Protein AF-A0A8E2DF94-F1 (afdb_monomer_lite)

InterPro domains:
  IPR019581 Pre-mRNA-processing-splicing factor 8, U5-snRNA-binding [PF10597] (50-174)
  IPR027652 Pre-mRNA-processing-splicing factor 8 [PTHR11140] (1-201)
  IPR042516 Pre-mRNA-processing-splicing factor 8, U5-snRNA-binding domain superfamily [G3DSA:3.30.43.40] (1-105)

Structure (mmCIF, N/CA/C/O backbone):
data_AF-A0A8E2DF94-F1
#
_entry.id   AF-A0A8E2DF94-F1
#
loop_
_atom_site.group_PDB
_atom_site.id
_atom_site.type_symbol
_atom_site.label_atom_id
_atom_site.label_alt_id
_atom_site.label_comp_id
_atom_site.label_asym_id
_atom_site.label_entity_id
_atom_site.label_seq_id
_atom_site.pdbx_PDB_ins_code
_atom_site.Cartn_x
_atom_site.Cartn_y
_atom_site.Cartn_z
_atom_site.occupancy
_atom_site.B_iso_or_equiv
_atom_site.auth_seq_id
_atom_site.auth_comp_id
_atom_site.auth_asym_id
_atom_site.auth_atom_id
_atom_site.pdbx_PDB_model_num
ATOM 1 N N . MET A 1 1 ? -6.904 12.835 11.451 1.00 67.06 1 MET A N 1
ATOM 2 C CA . MET A 1 1 ? -5.886 12.668 12.514 1.00 67.06 1 MET A CA 1
ATOM 3 C C . MET A 1 1 ? -4.722 11.851 11.977 1.00 67.06 1 MET A C 1
ATOM 5 O O . MET A 1 1 ? -4.972 10.774 11.457 1.00 67.06 1 MET A O 1
ATOM 9 N N . CYS A 1 2 ? -3.483 12.347 12.066 1.00 80.25 2 CYS A N 1
ATOM 10 C CA . CYS A 1 2 ? -2.262 11.620 11.663 1.00 80.25 2 CYS A CA 1
ATOM 11 C C . CYS A 1 2 ? -2.337 10.935 10.277 1.00 80.25 2 CYS A C 1
ATOM 13 O O . CYS A 1 2 ? -1.917 9.791 10.132 1.00 80.25 2 CYS A O 1
ATOM 15 N N . GLY A 1 3 ? -2.920 11.601 9.273 1.00 78.12 3 GLY A N 1
ATOM 16 C CA . GLY A 1 3 ? -3.085 11.037 7.922 1.00 78.12 3 GLY A CA 1
ATOM 17 C C . GLY A 1 3 ? -4.278 10.085 7.731 1.00 78.12 3 GLY A C 1
ATOM 18 O O . GLY A 1 3 ? -4.429 9.505 6.658 1.00 78.12 3 GLY A O 1
ATOM 19 N N . PHE A 1 4 ? -5.138 9.932 8.742 1.00 83.19 4 PHE A N 1
ATOM 20 C CA . PHE A 1 4 ? -6.398 9.191 8.659 1.00 83.19 4 PHE A CA 1
ATOM 21 C C . PHE A 1 4 ? -7.609 10.118 8.751 1.00 83.19 4 PHE A C 1
ATOM 23 O O . PHE A 1 4 ? -7.672 11.017 9.598 1.00 83.19 4 PHE A O 1
ATOM 30 N N . GLU A 1 5 ? -8.599 9.846 7.917 1.00 86.00 5 GLU A N 1
ATOM 31 C CA . GLU A 1 5 ? -9.961 10.343 8.038 1.00 86.00 5 GLU A CA 1
ATOM 32 C C . GLU A 1 5 ? -10.781 9.308 8.802 1.00 86.00 5 GLU A C 1
ATOM 34 O O . GLU A 1 5 ? -10.808 8.127 8.450 1.00 86.00 5 GLU A O 1
ATOM 39 N N . VAL A 1 6 ? -11.412 9.749 9.888 1.00 88.06 6 VAL A N 1
ATOM 40 C CA . VAL A 1 6 ? -12.159 8.872 10.790 1.00 88.06 6 VAL A CA 1
ATOM 41 C C . VAL A 1 6 ? -13.580 9.383 10.889 1.00 88.06 6 VAL A C 1
ATOM 43 O O . VAL A 1 6 ? -13.799 10.540 11.245 1.00 88.06 6 VAL A O 1
ATOM 46 N N . ARG A 1 7 ? -14.548 8.512 10.612 1.00 87.62 7 ARG A N 1
ATOM 47 C CA . ARG A 1 7 ? -15.968 8.792 10.828 1.00 87.62 7 ARG A CA 1
ATOM 48 C C . ARG A 1 7 ? -16.509 7.834 11.875 1.00 87.62 7 ARG A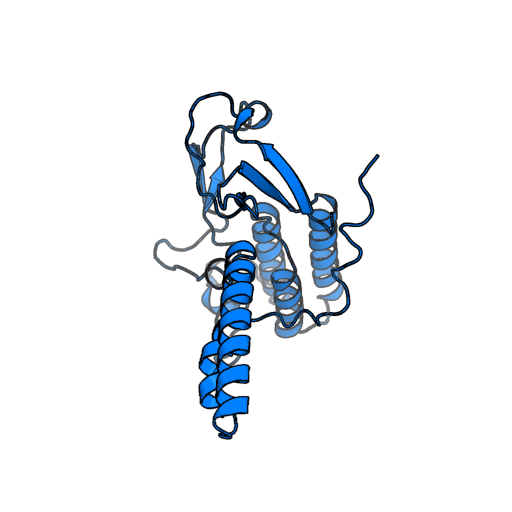 C 1
ATOM 50 O O . ARG A 1 7 ? -16.471 6.626 11.668 1.00 87.62 7 ARG A O 1
ATOM 57 N N . ILE A 1 8 ? -17.023 8.364 12.980 1.00 89.31 8 ILE A N 1
ATOM 58 C CA . ILE A 1 8 ? -17.598 7.563 14.065 1.00 89.31 8 ILE A CA 1
ATOM 59 C C . ILE A 1 8 ? -19.119 7.573 13.934 1.00 89.31 8 ILE A C 1
ATOM 61 O O . ILE A 1 8 ? -19.719 8.637 13.815 1.00 89.31 8 ILE A O 1
ATOM 65 N N . LEU A 1 9 ? -19.728 6.390 13.968 1.00 87.44 9 LEU A N 1
ATOM 66 C CA . LEU A 1 9 ? -21.173 6.200 13.965 1.00 87.44 9 LEU A CA 1
ATOM 67 C C . LEU A 1 9 ? -21.600 5.489 15.261 1.00 87.44 9 LEU A C 1
ATOM 69 O O . LEU A 1 9 ? -21.246 4.321 15.459 1.00 87.44 9 LEU A O 1
ATOM 73 N N . PRO A 1 10 ? -22.336 6.164 16.161 1.00 87.25 10 PRO A N 1
ATOM 74 C CA . PRO A 1 10 ? -22.929 5.532 17.335 1.00 87.25 10 PRO A CA 1
ATOM 75 C C . PRO A 1 10 ? -24.040 4.554 16.946 1.00 87.25 10 PRO A C 1
ATOM 77 O O . PRO A 1 10 ? -24.847 4.854 16.069 1.00 87.25 10 PRO A O 1
ATOM 80 N N . LYS A 1 11 ? -24.150 3.434 17.671 1.00 82.25 11 LYS A N 1
ATOM 81 C CA . LYS A 1 11 ? -25.168 2.393 17.432 1.00 82.25 11 LYS A CA 1
ATOM 82 C C . LYS A 1 11 ? -26.608 2.923 17.455 1.00 82.25 11 LYS A C 1
ATOM 84 O O . LYS A 1 11 ? -27.462 2.435 16.734 1.00 82.25 11 LYS A O 1
ATOM 89 N N . ILE A 1 12 ? -26.874 3.922 18.296 1.00 81.56 12 ILE A N 1
ATOM 90 C CA . ILE A 1 12 ? -28.219 4.483 18.516 1.00 81.56 12 ILE A CA 1
ATOM 91 C C . ILE A 1 12 ? -28.709 5.285 17.295 1.00 81.56 12 ILE A C 1
ATOM 93 O O . ILE A 1 12 ? -29.905 5.488 17.131 1.00 81.56 12 ILE A O 1
ATOM 97 N N . GLN A 1 13 ? -27.796 5.745 16.435 1.00 77.81 13 GLN A N 1
ATOM 98 C CA . GLN A 1 13 ? -28.109 6.580 15.269 1.00 77.81 13 GLN A CA 1
ATOM 99 C C . GLN A 1 13 ? -28.141 5.788 13.954 1.00 77.81 13 GLN A C 1
ATOM 101 O O . GLN A 1 13 ? -28.291 6.377 12.884 1.00 77.81 13 GLN A O 1
ATOM 106 N N . THR A 1 14 ? -27.966 4.466 14.007 1.00 72.75 14 THR A N 1
ATOM 107 C CA . THR A 1 14 ? -27.995 3.616 12.817 1.00 72.75 14 THR A CA 1
ATOM 108 C C . THR A 1 14 ? -29.432 3.512 12.298 1.00 72.75 14 THR A C 1
ATOM 110 O O . THR A 1 14 ? -30.332 3.070 13.006 1.00 72.75 14 THR A O 1
ATOM 113 N N . VAL A 1 15 ? -29.658 3.977 11.068 1.00 62.44 15 VAL A N 1
ATOM 114 C CA . VAL A 1 15 ? -30.966 3.925 10.404 1.00 62.44 15 VAL A CA 1
ATOM 115 C C . VAL A 1 15 ? -31.124 2.543 9.773 1.00 62.44 15 VAL A C 1
ATOM 117 O O . VAL A 1 15 ? -30.386 2.206 8.853 1.00 62.44 15 VAL A O 1
ATOM 120 N N . GLY A 1 16 ? -32.082 1.762 10.274 1.00 58.62 16 GLY A N 1
ATOM 121 C CA . GLY A 1 16 ? -32.255 0.351 9.927 1.00 58.62 16 GLY A CA 1
ATOM 122 C C . GLY A 1 16 ? -31.474 -0.542 10.887 1.00 58.62 16 GLY A C 1
ATOM 123 O O . GLY A 1 16 ? -30.318 -0.268 11.192 1.00 58.62 16 GLY A O 1
ATOM 124 N N . ASP A 1 17 ? -32.111 -1.606 11.373 1.00 53.66 17 ASP A N 1
ATOM 125 C CA . ASP A 1 17 ? -31.567 -2.597 12.319 1.00 53.66 17 ASP A CA 1
ATOM 126 C C . ASP A 1 17 ? -30.455 -3.472 11.684 1.00 53.66 17 ASP A C 1
ATOM 128 O O . ASP A 1 17 ? -30.321 -4.666 11.954 1.00 53.66 17 ASP A O 1
ATOM 132 N N . GLU A 1 18 ? -29.671 -2.895 10.765 1.00 56.81 18 GLU A N 1
ATOM 133 C CA . GLU A 1 18 ? -28.553 -3.548 10.108 1.00 56.81 18 GLU A CA 1
ATOM 134 C C . GLU A 1 18 ? -27.478 -3.848 11.151 1.00 56.81 18 GLU A C 1
ATOM 136 O O . GLU A 1 18 ? -26.816 -2.967 11.711 1.00 56.81 18 GLU A O 1
ATOM 141 N N . GLN A 1 19 ? -27.308 -5.141 11.414 1.00 56.72 19 GLN A N 1
ATOM 142 C CA . GLN A 1 19 ? -26.226 -5.657 12.231 1.00 56.72 19 GLN A CA 1
ATOM 143 C C . GLN A 1 19 ? -24.884 -5.139 11.710 1.00 56.72 19 GLN A C 1
ATOM 145 O O . GLN A 1 19 ? -24.608 -5.139 10.512 1.00 56.72 19 GLN A O 1
ATOM 150 N N . PHE A 1 20 ? -24.035 -4.722 12.648 1.00 59.03 20 PHE A N 1
ATOM 151 C CA . PHE A 1 20 ? -22.673 -4.262 12.411 1.00 59.03 20 PHE A CA 1
ATOM 152 C C . PHE A 1 20 ? -21.934 -5.123 11.374 1.00 59.03 20 PHE A C 1
ATOM 154 O O . PHE A 1 20 ? -21.496 -6.234 11.673 1.00 59.03 20 PHE A O 1
ATOM 161 N N . SER A 1 21 ? -21.752 -4.593 10.161 1.00 58.81 21 SER A N 1
ATOM 162 C CA . SER A 1 21 ? -20.982 -5.278 9.122 1.00 58.81 21 SER A CA 1
ATOM 163 C C . SER A 1 21 ? -19.506 -5.304 9.534 1.00 58.81 21 SER A C 1
ATOM 165 O O . SER A 1 21 ? -18.885 -4.246 9.681 1.00 58.81 21 SER A O 1
ATOM 167 N N . LEU A 1 22 ? -18.942 -6.500 9.696 1.00 60.22 22 LEU A N 1
ATOM 168 C CA . LEU A 1 22 ? -17.512 -6.708 9.911 1.00 60.22 22 LEU A CA 1
ATOM 169 C C . LEU A 1 22 ? -16.781 -6.513 8.577 1.00 60.22 22 LEU A C 1
ATOM 171 O O . LEU A 1 22 ? -16.704 -7.425 7.758 1.00 60.22 22 LEU A O 1
ATOM 175 N N . LYS A 1 23 ? -16.283 -5.298 8.343 1.00 68.62 23 LYS A N 1
ATOM 176 C CA . LYS A 1 23 ? -15.369 -4.975 7.239 1.00 68.62 23 LYS A CA 1
ATOM 177 C C . LYS A 1 23 ? -14.004 -4.619 7.823 1.00 68.62 23 LYS A C 1
ATOM 179 O O . LYS A 1 23 ? -13.952 -3.967 8.861 1.00 68.62 23 LYS A O 1
ATOM 184 N N . ASP A 1 24 ? -12.925 -4.977 7.128 1.00 67.25 24 ASP A N 1
ATOM 185 C CA . ASP A 1 24 ? -11.540 -4.831 7.618 1.00 67.25 24 ASP A CA 1
ATOM 186 C C . ASP A 1 24 ? -11.140 -3.380 7.978 1.00 67.25 24 ASP A C 1
ATOM 188 O O . ASP A 1 24 ? -10.303 -3.163 8.853 1.00 67.25 24 ASP A O 1
ATOM 192 N N . ALA A 1 25 ? -11.778 -2.374 7.368 1.00 73.44 25 ALA A N 1
ATOM 193 C CA . ALA A 1 25 ? -11.532 -0.948 7.625 1.00 73.44 25 ALA A CA 1
ATOM 194 C C . ALA A 1 25 ? -12.474 -0.313 8.677 1.00 73.44 25 ALA A C 1
ATOM 196 O O . ALA A 1 25 ? -12.537 0.915 8.803 1.00 73.44 25 ALA A O 1
ATOM 197 N N . VAL A 1 26 ? -13.247 -1.124 9.409 1.00 83.38 26 VAL A N 1
ATOM 198 C CA . VAL A 1 26 ? -14.224 -0.659 10.405 1.00 83.38 26 VAL A CA 1
ATOM 199 C C . VAL A 1 26 ? -13.844 -1.176 11.780 1.00 83.38 26 VAL A C 1
ATOM 201 O O . VAL A 1 26 ? -13.893 -2.373 12.033 1.00 83.38 26 VAL A O 1
ATOM 204 N N . TRP A 1 27 ? -13.514 -0.268 12.694 1.00 87.88 27 TRP A N 1
ATOM 205 C CA . TRP A 1 27 ? -13.204 -0.635 14.074 1.00 87.88 27 TRP A CA 1
ATOM 206 C C . TRP A 1 27 ? -14.457 -0.639 14.933 1.00 87.88 27 TRP A C 1
ATOM 208 O O . TRP A 1 27 ? -15.273 0.287 14.882 1.00 87.88 27 TRP A O 1
ATOM 218 N N . SER A 1 28 ? -14.583 -1.664 15.773 1.00 86.81 28 SER A N 1
ATOM 219 C CA . SER A 1 28 ? -15.676 -1.774 16.736 1.00 86.81 28 SER A CA 1
ATOM 220 C C . SER A 1 28 ? -15.259 -1.168 18.074 1.00 86.81 28 SER A C 1
ATOM 222 O O . SER A 1 28 ? -14.458 -1.741 18.811 1.00 86.81 28 SER A O 1
ATOM 224 N N . LEU A 1 29 ? -15.826 -0.014 18.422 1.00 87.31 29 LEU A N 1
ATOM 225 C CA . LEU A 1 29 ? -15.520 0.670 19.675 1.00 87.31 29 LEU A CA 1
ATOM 226 C C . LEU A 1 29 ? -16.373 0.091 20.809 1.00 87.31 29 LEU A C 1
ATOM 228 O O . LEU A 1 29 ? -17.607 0.114 20.759 1.00 87.31 29 LEU A O 1
ATOM 232 N N . ALA A 1 30 ? -15.702 -0.425 21.838 1.00 87.50 30 ALA A N 1
ATOM 233 C CA . ALA A 1 30 ? -16.334 -0.965 23.035 1.00 87.50 30 ALA A CA 1
ATOM 234 C C . ALA A 1 30 ? -16.200 -0.007 24.221 1.00 87.50 30 ALA A C 1
ATOM 236 O O . ALA A 1 30 ? -15.144 0.590 24.444 1.00 87.50 30 ALA A O 1
ATOM 237 N N . ASN A 1 31 ? -17.261 0.098 25.017 1.00 88.75 31 ASN A N 1
ATOM 238 C CA . ASN A 1 31 ? -17.221 0.823 26.276 1.00 88.75 31 ASN A CA 1
ATOM 239 C C . ASN A 1 31 ? -16.337 0.067 27.283 1.00 88.75 31 ASN A C 1
ATOM 241 O O . ASN A 1 31 ? -16.460 -1.145 27.467 1.00 88.75 31 ASN A O 1
ATOM 245 N N . ALA A 1 32 ? -15.439 0.785 27.956 1.00 86.56 32 ALA A N 1
ATOM 246 C CA . ALA A 1 32 ? -14.497 0.199 28.900 1.00 86.56 32 ALA A CA 1
ATOM 247 C C . ALA A 1 32 ? -15.177 -0.460 30.114 1.00 86.56 32 ALA A C 1
ATOM 249 O O . ALA A 1 32 ? -14.660 -1.476 30.592 1.00 86.56 32 ALA A O 1
ATOM 250 N N . GLN A 1 33 ? -16.300 0.096 30.588 1.00 90.44 33 GLN A N 1
ATOM 251 C CA . GLN A 1 33 ? -17.015 -0.370 31.783 1.00 90.44 33 GLN A CA 1
ATOM 252 C C . GLN A 1 33 ? -17.979 -1.516 31.465 1.00 90.44 33 GLN A C 1
ATOM 254 O O . GLN A 1 33 ? -17.845 -2.596 32.030 1.00 90.44 33 GLN A O 1
ATOM 259 N N . THR A 1 34 ? -18.909 -1.307 30.529 1.00 89.38 34 THR A N 1
ATOM 260 C CA . THR A 1 34 ? -19.943 -2.305 30.195 1.00 89.38 34 THR A CA 1
ATOM 261 C C . THR A 1 34 ? -19.442 -3.404 29.259 1.00 89.38 34 THR A C 1
ATOM 263 O O . THR A 1 34 ? -20.100 -4.425 29.115 1.00 89.38 34 THR A O 1
ATOM 266 N N . LYS A 1 35 ? -18.280 -3.211 28.613 1.00 86.69 35 LYS A N 1
ATOM 267 C CA . LYS A 1 35 ? -17.724 -4.088 27.560 1.00 86.69 35 LYS A CA 1
ATOM 268 C C . LYS A 1 35 ? -18.599 -4.231 26.313 1.00 86.69 35 LYS A C 1
ATOM 270 O O . LYS A 1 35 ? -18.259 -4.993 25.411 1.00 86.69 35 LYS A O 1
ATOM 275 N N . GLU A 1 36 ? -19.674 -3.462 26.214 1.00 86.56 36 GLU A N 1
ATOM 276 C CA . GLU A 1 36 ? -20.564 -3.472 25.060 1.00 86.56 36 GLU A CA 1
ATOM 277 C C . GLU A 1 36 ? -20.002 -2.629 23.914 1.00 86.56 36 GLU A C 1
ATOM 279 O O . 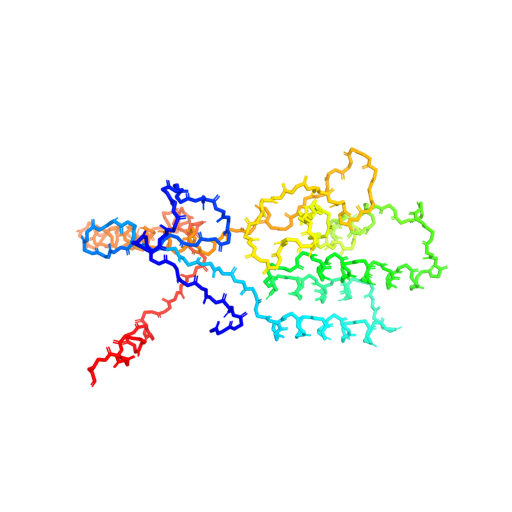GLU A 1 36 ? -19.376 -1.588 24.132 1.00 86.56 36 GLU A O 1
ATOM 284 N N . ARG A 1 37 ? -20.252 -3.060 22.673 1.00 85.31 37 ARG A N 1
ATOM 285 C CA . ARG A 1 37 ? -19.917 -2.298 21.461 1.00 85.31 37 ARG A CA 1
ATOM 286 C C . ARG A 1 37 ? -20.943 -1.186 21.258 1.00 85.31 37 ARG A C 1
ATOM 288 O O . ARG A 1 37 ? -22.103 -1.466 20.957 1.00 85.3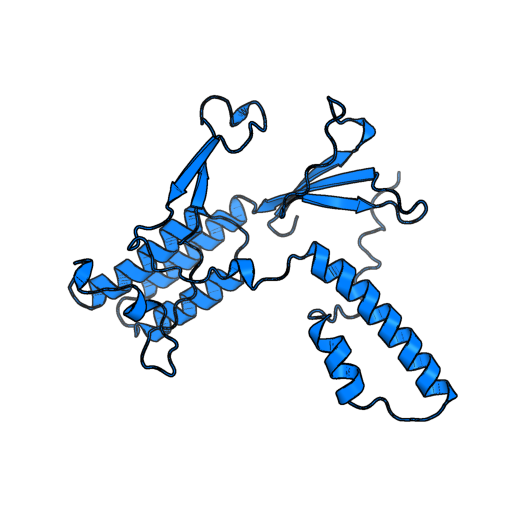1 37 ARG A O 1
ATOM 295 N N . THR A 1 38 ? -20.515 0.063 21.418 1.00 87.06 38 THR A N 1
ATOM 296 C CA . THR A 1 38 ? -21.400 1.240 21.412 1.00 87.06 38 THR A CA 1
ATOM 297 C C . THR A 1 38 ? -21.309 2.062 20.129 1.00 87.06 38 THR A C 1
ATOM 299 O O . THR A 1 38 ? -22.260 2.768 19.793 1.00 87.06 38 THR A O 1
ATOM 302 N N . ALA A 1 39 ? -20.201 1.972 19.392 1.00 87.06 39 ALA A N 1
ATOM 303 C CA . ALA A 1 39 ? -19.992 2.722 18.158 1.00 87.06 39 ALA A CA 1
ATOM 304 C C . ALA A 1 39 ? -19.078 1.973 17.179 1.00 87.06 39 ALA A C 1
ATOM 306 O O . ALA A 1 39 ? -18.307 1.095 17.568 1.00 87.06 39 ALA A O 1
ATOM 307 N N . GLN A 1 40 ? -19.139 2.360 15.909 1.00 86.50 40 GLN A N 1
ATOM 308 C CA . GLN A 1 40 ? -18.189 1.945 14.881 1.00 86.50 40 GLN A CA 1
ATOM 309 C C . GLN A 1 40 ? -17.388 3.140 14.381 1.00 86.50 40 GLN A C 1
ATOM 311 O O . GLN A 1 40 ? -17.941 4.220 14.183 1.00 86.50 40 GLN A O 1
ATOM 316 N N . ALA A 1 41 ? -16.094 2.941 14.151 1.00 87.81 41 ALA A N 1
ATOM 317 C CA . ALA A 1 41 ? -15.230 3.919 13.507 1.00 87.81 41 ALA A CA 1
ATOM 318 C C . ALA A 1 41 ? -14.845 3.426 12.110 1.00 87.81 41 ALA A C 1
ATOM 320 O O . ALA A 1 41 ? -14.190 2.399 11.959 1.00 87.81 41 ALA A O 1
ATOM 321 N N . PHE A 1 42 ? -15.246 4.176 11.089 1.00 84.38 42 PHE A N 1
ATOM 322 C CA . PHE A 1 42 ? -14.843 3.968 9.705 1.00 84.38 42 PHE A CA 1
ATOM 323 C C . PHE A 1 42 ? -13.544 4.724 9.457 1.00 84.38 42 PHE A C 1
ATOM 325 O O . PHE A 1 42 ? -13.486 5.936 9.680 1.00 84.38 42 PHE A O 1
ATOM 332 N N . LEU A 1 43 ? -12.520 4.008 9.002 1.00 84.69 43 LEU A N 1
ATOM 333 C CA . LEU A 1 43 ? -11.195 4.557 8.748 1.00 84.69 43 LEU A CA 1
ATOM 334 C C . LEU A 1 43 ? -10.951 4.660 7.248 1.00 84.69 43 LEU A C 1
ATOM 336 O O . LEU A 1 43 ? -11.236 3.734 6.492 1.00 84.69 43 LEU A O 1
ATOM 340 N N . ARG A 1 44 ? -10.384 5.786 6.826 1.00 82.94 44 ARG A N 1
ATOM 341 C CA . ARG A 1 44 ? -9.919 6.011 5.459 1.00 82.94 44 ARG A CA 1
ATOM 342 C C . ARG A 1 44 ? -8.574 6.734 5.493 1.00 82.94 44 ARG A C 1
ATOM 344 O O . ARG A 1 44 ? -8.306 7.516 6.403 1.00 82.94 44 ARG A O 1
ATOM 351 N N . ALA A 1 45 ? -7.716 6.478 4.511 1.00 83.56 45 ALA A N 1
ATOM 352 C CA . ALA A 1 45 ? -6.529 7.298 4.291 1.00 83.56 45 ALA A CA 1
ATOM 353 C C . ALA A 1 45 ? -6.942 8.715 3.856 1.00 83.56 45 ALA A C 1
ATOM 355 O O . ALA A 1 45 ? -7.820 8.852 3.004 1.00 83.56 45 ALA A O 1
ATOM 356 N N . SER A 1 46 ? -6.316 9.752 4.418 1.00 86.62 46 SER A N 1
ATOM 357 C CA . SER A 1 46 ? -6.591 11.127 3.996 1.00 86.62 46 SER A CA 1
ATOM 358 C C . SER A 1 46 ? -6.086 11.390 2.579 1.00 86.62 46 SER A C 1
ATOM 360 O O . SER A 1 46 ? -5.045 10.861 2.172 1.00 86.62 46 SER A O 1
ATOM 362 N N . ASP A 1 47 ? -6.777 12.262 1.846 1.00 85.19 47 ASP A N 1
ATOM 363 C CA . ASP A 1 47 ? -6.386 12.631 0.478 1.00 85.19 47 ASP A CA 1
ATOM 364 C C . ASP A 1 47 ? -4.981 13.276 0.424 1.00 85.19 47 ASP A C 1
ATOM 366 O O . ASP A 1 47 ? -4.229 13.099 -0.538 1.00 85.19 47 ASP A O 1
ATOM 370 N N . GLU A 1 48 ? -4.558 13.948 1.498 1.00 86.69 48 GLU A N 1
ATOM 371 C CA . GLU A 1 48 ? -3.187 14.451 1.634 1.00 86.69 48 GLU A CA 1
ATOM 372 C C . GLU A 1 48 ? -2.155 13.309 1.672 1.00 86.69 48 GLU A C 1
ATOM 374 O O . GLU A 1 48 ? -1.154 13.353 0.953 1.00 86.69 48 GLU A O 1
ATOM 379 N N . GLY A 1 49 ? -2.413 12.251 2.451 1.00 83.88 49 GLY A N 1
ATOM 380 C CA . GLY A 1 49 ? -1.537 11.078 2.523 1.00 83.88 49 GLY A CA 1
ATOM 381 C C . GLY A 1 49 ? -1.443 10.351 1.179 1.00 83.88 49 GLY A C 1
ATOM 382 O O . GLY A 1 49 ? -0.362 9.930 0.759 1.00 83.88 49 GLY A O 1
ATOM 383 N N . VAL A 1 50 ? -2.559 10.293 0.444 1.00 85.38 50 VAL A N 1
ATOM 384 C CA . VAL A 1 50 ? -2.604 9.800 -0.940 1.00 85.38 50 VAL A CA 1
ATOM 385 C C . VAL A 1 50 ? -1.682 10.613 -1.853 1.00 85.38 50 VAL A C 1
ATOM 387 O O . VAL A 1 50 ? -0.924 10.061 -2.658 1.00 85.38 50 VAL A O 1
ATOM 390 N N . GLN A 1 51 ? -1.734 11.938 -1.751 1.00 88.56 51 GLN A N 1
ATOM 391 C CA . GLN A 1 51 ? -0.921 12.818 -2.579 1.00 88.56 51 GLN A CA 1
ATOM 392 C C . GLN A 1 51 ? 0.569 12.718 -2.236 1.00 88.56 51 GLN A C 1
ATOM 394 O O . GLN A 1 51 ? 1.403 12.658 -3.144 1.00 88.56 51 GLN A O 1
ATOM 399 N N . GLN A 1 52 ? 0.907 12.624 -0.949 1.00 88.19 52 GLN A N 1
ATOM 400 C CA . GLN A 1 52 ? 2.276 12.400 -0.483 1.00 88.19 52 GLN A CA 1
ATOM 401 C C . GLN A 1 52 ? 2.847 11.082 -1.023 1.00 88.19 52 GLN A C 1
ATOM 403 O O . GLN A 1 52 ? 3.961 11.075 -1.552 1.00 88.19 52 GLN A O 1
ATOM 408 N N . PHE A 1 53 ? 2.069 9.992 -1.003 1.00 89.25 53 PHE A N 1
ATOM 409 C CA . PHE A 1 53 ? 2.473 8.724 -1.617 1.00 89.25 53 PHE A CA 1
ATOM 410 C C . PHE A 1 53 ? 2.753 8.878 -3.115 1.00 89.25 53 PHE A C 1
ATOM 412 O O . PHE A 1 53 ? 3.825 8.509 -3.597 1.00 89.25 53 PHE A O 1
ATOM 419 N N . ASN A 1 54 ? 1.824 9.482 -3.858 1.00 90.38 54 ASN A N 1
ATOM 420 C CA . ASN A 1 54 ? 1.997 9.707 -5.291 1.00 90.38 54 ASN A CA 1
ATOM 421 C C . ASN A 1 54 ? 3.252 10.541 -5.599 1.00 90.38 54 ASN A C 1
ATOM 423 O O . ASN A 1 54 ? 3.960 10.259 -6.568 1.00 90.38 54 ASN A O 1
ATOM 427 N N . ASN A 1 55 ? 3.552 11.544 -4.772 1.00 91.06 55 ASN A N 1
ATOM 428 C CA . ASN A 1 55 ? 4.756 12.361 -4.899 1.00 91.06 55 ASN A CA 1
ATOM 429 C C . ASN A 1 55 ? 6.032 11.571 -4.582 1.00 91.06 55 ASN A C 1
ATOM 431 O O . ASN A 1 55 ? 7.008 11.694 -5.321 1.00 91.06 55 ASN A O 1
ATOM 435 N N . CYS A 1 56 ? 6.009 10.705 -3.567 1.00 90.88 56 CYS A N 1
ATOM 436 C CA . CYS A 1 56 ? 7.111 9.791 -3.274 1.00 90.88 56 CYS A CA 1
ATOM 437 C C . CYS A 1 56 ? 7.416 8.892 -4.484 1.00 90.88 56 CYS A C 1
ATOM 439 O O . CYS A 1 56 ? 8.558 8.823 -4.939 1.00 90.88 56 CYS A O 1
ATOM 441 N N . ILE A 1 57 ? 6.390 8.291 -5.098 1.00 91.88 57 ILE A N 1
ATOM 442 C CA . ILE A 1 57 ? 6.560 7.465 -6.303 1.00 91.88 57 ILE A CA 1
ATOM 443 C C . ILE A 1 57 ? 7.096 8.282 -7.482 1.00 91.88 57 ILE A C 1
ATOM 445 O O . ILE A 1 57 ? 8.002 7.824 -8.180 1.00 91.88 57 ILE A O 1
ATOM 449 N N . ARG A 1 58 ? 6.605 9.512 -7.692 1.00 92.50 58 ARG A N 1
ATOM 450 C CA . ARG A 1 58 ? 7.174 10.420 -8.705 1.00 92.50 58 ARG A CA 1
ATOM 451 C C . ARG A 1 58 ? 8.659 10.672 -8.451 1.00 92.50 58 ARG A C 1
ATOM 453 O O . ARG A 1 58 ? 9.439 10.596 -9.390 1.00 92.50 58 ARG A O 1
ATOM 460 N N . GLN A 1 59 ? 9.070 10.907 -7.208 1.00 91.38 59 GLN A N 1
ATOM 461 C CA . GLN A 1 59 ? 10.474 11.129 -6.857 1.00 91.38 59 GLN A CA 1
ATOM 462 C C . GLN A 1 59 ? 11.348 9.890 -7.115 1.00 91.38 59 GLN A C 1
ATOM 464 O O . GLN A 1 59 ? 12.470 10.008 -7.620 1.00 91.38 59 GLN A O 1
ATOM 469 N N . VAL A 1 60 ? 10.835 8.689 -6.827 1.00 91.38 60 VAL A N 1
ATOM 470 C CA . VAL A 1 60 ? 11.517 7.430 -7.172 1.00 91.38 60 VAL A CA 1
ATOM 471 C C . VAL A 1 60 ? 11.748 7.337 -8.681 1.00 91.38 60 VAL A C 1
ATOM 473 O O . VAL A 1 60 ? 12.861 7.031 -9.097 1.00 91.38 60 VAL A O 1
ATOM 476 N N . LEU A 1 61 ? 10.740 7.670 -9.491 1.00 91.81 61 LEU A N 1
ATOM 477 C CA . LEU A 1 61 ? 10.820 7.626 -10.955 1.00 91.81 61 LEU A CA 1
ATOM 478 C C . LEU A 1 61 ? 11.693 8.744 -11.551 1.00 91.81 61 LEU A C 1
ATOM 480 O O . LEU A 1 61 ? 12.411 8.510 -12.512 1.00 91.81 61 LEU A O 1
ATOM 484 N N . MET A 1 62 ? 11.691 9.950 -10.982 1.00 89.75 62 MET A N 1
ATOM 485 C CA . MET A 1 62 ? 12.561 11.041 -11.452 1.00 89.75 62 MET A CA 1
ATOM 486 C C . MET A 1 62 ? 14.039 10.756 -11.158 1.00 89.75 62 MET A C 1
ATOM 488 O O . MET A 1 62 ? 14.915 11.134 -11.928 1.00 89.75 62 MET A O 1
ATOM 492 N N . SER A 1 63 ? 14.324 10.049 -10.059 1.00 85.75 63 SER A N 1
ATOM 493 C CA . SER A 1 63 ? 15.688 9.657 -9.682 1.00 85.75 63 SER A CA 1
ATOM 494 C C . SER A 1 63 ? 16.154 8.330 -10.296 1.00 85.75 63 SER A C 1
ATOM 496 O O . SER A 1 63 ? 17.267 7.896 -10.002 1.00 85.75 63 SER A O 1
ATOM 498 N N . SER A 1 64 ? 15.343 7.670 -11.135 1.00 82.69 64 SER A N 1
ATOM 499 C CA . SER A 1 64 ? 15.625 6.304 -11.595 1.00 82.69 64 SER A CA 1
ATOM 500 C C . SER A 1 64 ? 16.619 6.209 -12.759 1.00 82.69 64 SER A C 1
ATOM 502 O O . SER A 1 64 ? 17.178 5.136 -12.974 1.00 82.69 64 SER A O 1
ATOM 504 N N . GLY A 1 65 ? 16.863 7.305 -13.491 1.00 77.25 65 GLY A N 1
ATOM 505 C CA . GLY A 1 65 ? 17.582 7.311 -14.777 1.00 77.25 65 GLY A CA 1
ATOM 506 C C . GLY A 1 65 ? 19.034 6.808 -14.763 1.00 77.25 65 GLY A C 1
ATOM 507 O O . GLY A 1 65 ? 19.521 6.370 -15.796 1.00 77.25 65 GLY A O 1
ATOM 508 N N . SER A 1 66 ? 19.712 6.822 -13.611 1.00 77.69 66 SER A N 1
ATOM 509 C CA . SER A 1 66 ? 21.095 6.323 -13.455 1.00 77.69 66 SER A CA 1
ATOM 510 C C . SER A 1 66 ? 21.240 5.367 -12.258 1.00 77.69 66 SER A C 1
ATOM 512 O O . SER A 1 66 ? 22.304 5.197 -11.665 1.00 77.69 66 SER A O 1
ATOM 514 N N . THR A 1 67 ? 20.135 4.750 -11.831 1.00 89.88 67 THR A N 1
ATOM 515 C CA . THR A 1 67 ? 20.129 3.834 -10.680 1.00 89.88 67 THR A CA 1
ATOM 516 C C . THR A 1 67 ? 19.846 2.405 -11.114 1.00 89.88 67 THR A C 1
ATOM 518 O O . THR A 1 67 ? 19.111 2.168 -12.066 1.00 89.88 67 THR A O 1
ATOM 521 N N . THR A 1 68 ? 20.405 1.432 -10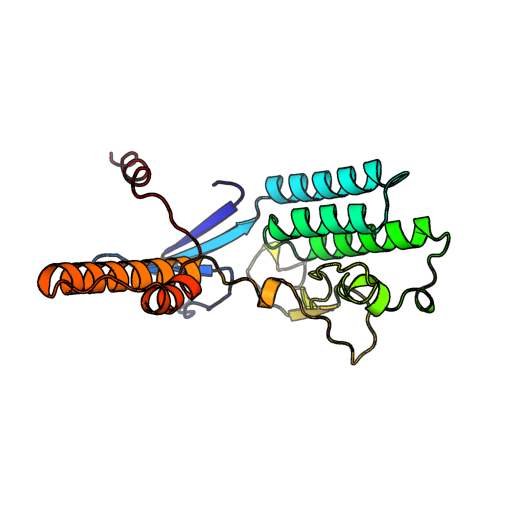.395 1.00 91.88 68 THR A N 1
ATOM 522 C CA . THR A 1 68 ? 20.155 0.013 -10.670 1.00 91.88 68 THR A CA 1
ATOM 523 C C . THR A 1 68 ? 18.695 -0.359 -10.398 1.00 91.88 68 THR A C 1
ATOM 525 O O . THR A 1 68 ? 18.069 0.178 -9.478 1.00 91.88 68 THR A O 1
ATOM 528 N N . PHE A 1 69 ? 18.154 -1.336 -11.135 1.00 92.56 69 PHE A N 1
ATOM 529 C CA . PHE A 1 69 ? 16.771 -1.799 -10.945 1.00 92.56 69 PHE A CA 1
ATOM 530 C C . PHE A 1 69 ? 16.490 -2.243 -9.506 1.00 92.56 69 PHE A C 1
ATOM 532 O O . PHE A 1 69 ? 15.464 -1.878 -8.935 1.00 92.56 69 PHE A O 1
ATOM 539 N N . SER A 1 70 ? 17.445 -2.915 -8.860 1.00 91.25 70 SER A N 1
ATOM 540 C CA . SER A 1 70 ? 17.320 -3.327 -7.459 1.00 91.25 70 SER A CA 1
ATOM 541 C C . SER A 1 70 ? 17.177 -2.143 -6.493 1.00 91.25 70 SER A C 1
ATOM 543 O O . SER A 1 70 ? 16.473 -2.260 -5.489 1.00 91.25 70 SER A O 1
ATOM 545 N N . LYS A 1 71 ? 17.804 -0.988 -6.777 1.00 92.12 71 LYS A N 1
ATOM 546 C CA . LYS A 1 71 ? 17.643 0.238 -5.971 1.00 92.12 71 LYS A CA 1
ATOM 547 C C . LYS A 1 71 ? 16.262 0.862 -6.166 1.00 92.12 71 LYS A C 1
ATOM 549 O O . LYS A 1 71 ? 15.662 1.291 -5.184 1.00 92.12 71 LYS A O 1
ATOM 554 N N . ILE A 1 72 ? 15.750 0.885 -7.397 1.00 92.75 72 ILE A N 1
ATOM 555 C CA . ILE A 1 72 ? 14.396 1.377 -7.704 1.00 92.75 72 ILE A CA 1
ATOM 556 C C . ILE A 1 72 ? 13.359 0.536 -6.951 1.00 92.75 72 ILE A C 1
ATOM 558 O O . ILE A 1 72 ? 12.505 1.079 -6.253 1.00 92.75 72 ILE A O 1
ATOM 562 N N . VAL A 1 73 ? 13.494 -0.791 -7.019 1.00 92.88 73 VAL A N 1
ATOM 563 C CA . VAL A 1 73 ? 12.599 -1.734 -6.338 1.00 92.88 73 VAL A CA 1
ATOM 564 C C . VAL A 1 73 ? 12.694 -1.633 -4.818 1.00 92.88 73 VAL A C 1
ATOM 566 O O . VAL A 1 73 ? 11.674 -1.676 -4.142 1.00 92.88 73 VAL A O 1
ATOM 569 N N . ASN A 1 74 ? 13.886 -1.415 -4.262 1.00 92.31 74 ASN A N 1
ATOM 570 C CA . ASN A 1 74 ? 14.031 -1.150 -2.830 1.00 92.31 74 ASN A CA 1
ATOM 571 C C . ASN A 1 74 ? 13.259 0.088 -2.379 1.00 92.31 74 ASN A C 1
ATOM 573 O O . ASN A 1 74 ? 12.525 0.018 -1.398 1.00 92.31 74 ASN A O 1
ATOM 577 N N . LYS A 1 75 ? 13.388 1.201 -3.110 1.00 92.19 75 LYS A N 1
ATOM 578 C CA . LYS A 1 75 ? 12.644 2.427 -2.797 1.00 92.19 75 LYS A CA 1
ATOM 579 C C . LYS A 1 75 ? 11.132 2.205 -2.902 1.00 92.19 75 LYS A C 1
ATOM 581 O O . LYS A 1 75 ? 10.400 2.694 -2.048 1.00 92.19 75 LYS A O 1
ATOM 586 N N . TRP A 1 76 ? 10.679 1.444 -3.904 1.00 92.44 76 TRP A N 1
ATOM 587 C CA . TRP A 1 76 ? 9.280 1.022 -4.022 1.00 92.44 76 TRP A CA 1
ATOM 588 C C . TRP A 1 76 ? 8.820 0.214 -2.806 1.00 92.44 76 TRP A C 1
ATOM 590 O O . TRP A 1 76 ? 7.829 0.580 -2.187 1.00 92.44 76 TRP A O 1
ATOM 600 N N . ASN A 1 77 ? 9.551 -0.837 -2.426 1.00 91.94 77 ASN A N 1
ATOM 601 C CA . ASN A 1 77 ? 9.181 -1.705 -1.308 1.00 91.94 77 ASN A CA 1
ATOM 602 C C . ASN A 1 77 ? 9.102 -0.923 0.011 1.00 91.94 77 ASN A C 1
ATOM 604 O O . ASN A 1 77 ? 8.161 -1.112 0.776 1.00 91.94 77 ASN A O 1
ATOM 608 N N . THR A 1 78 ? 10.050 -0.015 0.262 1.00 89.75 78 THR A N 1
ATOM 609 C CA . THR A 1 78 ? 10.001 0.863 1.438 1.00 89.75 78 THR A CA 1
ATOM 610 C C . THR A 1 78 ? 8.788 1.788 1.383 1.00 89.75 78 THR A C 1
ATOM 612 O O . THR A 1 78 ? 8.044 1.855 2.355 1.00 89.75 78 THR A O 1
ATOM 615 N N . ALA A 1 79 ? 8.540 2.455 0.250 1.00 87.44 79 ALA A N 1
ATOM 616 C CA . ALA A 1 79 ? 7.379 3.330 0.100 1.00 87.44 79 ALA A CA 1
ATOM 617 C C . ALA A 1 79 ? 6.061 2.570 0.320 1.00 87.44 79 ALA A C 1
ATOM 619 O O . ALA A 1 79 ? 5.195 3.057 1.037 1.00 87.44 79 ALA A O 1
ATOM 620 N N . LEU A 1 80 ? 5.940 1.359 -0.227 1.00 85.81 80 LEU A N 1
ATOM 621 C CA . LEU A 1 80 ? 4.750 0.519 -0.124 1.00 85.81 80 LEU A CA 1
ATOM 622 C C . LEU A 1 80 ? 4.408 0.155 1.329 1.00 85.81 80 LEU A C 1
ATOM 624 O O . LEU A 1 80 ? 3.258 0.292 1.738 1.00 85.81 80 LEU A O 1
ATOM 628 N N . ILE A 1 81 ? 5.400 -0.261 2.125 1.00 80.81 81 ILE A N 1
ATOM 629 C CA . ILE A 1 81 ? 5.204 -0.678 3.528 1.00 80.81 81 ILE A CA 1
ATOM 630 C C . ILE A 1 81 ? 4.668 0.470 4.399 1.00 80.81 81 ILE A C 1
ATOM 632 O O . ILE A 1 81 ? 3.952 0.228 5.369 1.00 80.81 81 ILE A O 1
ATOM 636 N N . HIS A 1 82 ? 5.001 1.717 4.063 1.00 66.62 82 HIS A N 1
ATOM 637 C CA . HIS A 1 82 ? 4.583 2.894 4.826 1.00 66.62 82 HIS A CA 1
ATOM 638 C C . HIS A 1 82 ? 3.222 3.462 4.405 1.00 66.62 82 HIS A C 1
ATOM 640 O O . HIS A 1 82 ? 2.766 4.434 5.003 1.00 66.62 82 HIS A O 1
ATOM 646 N N . THR A 1 83 ? 2.578 2.896 3.382 1.00 63.94 83 THR A N 1
ATOM 647 C CA . THR A 1 83 ? 1.365 3.483 2.798 1.00 63.94 83 THR A CA 1
ATOM 648 C C . THR A 1 83 ? 0.093 2.818 3.281 1.00 63.94 83 THR A C 1
ATOM 650 O O . THR A 1 83 ? 0.027 1.604 3.457 1.00 63.94 83 THR A O 1
ATOM 653 N N . ASN A 1 84 ? -0.929 3.645 3.488 1.00 63.50 84 ASN A N 1
ATOM 654 C CA . ASN A 1 84 ? -2.259 3.194 3.865 1.00 63.50 84 ASN A CA 1
ATOM 655 C C . ASN A 1 84 ? -3.046 2.729 2.629 1.00 63.50 84 ASN A C 1
ATOM 657 O O . ASN A 1 84 ? -2.743 3.112 1.499 1.00 63.50 84 ASN A O 1
ATOM 661 N N . GLU A 1 85 ? -4.063 1.902 2.867 1.00 62.50 85 GLU A N 1
ATOM 662 C CA . GLU A 1 85 ? -4.894 1.229 1.864 1.00 62.50 85 GLU A CA 1
ATOM 663 C C . GLU A 1 85 ? -5.472 2.196 0.817 1.00 62.50 85 GLU A C 1
ATOM 665 O O . GLU A 1 85 ? -6.465 2.886 1.044 1.00 62.50 85 GLU A O 1
ATOM 670 N N . LEU A 1 86 ? -4.849 2.223 -0.360 1.00 75.88 86 LEU A N 1
ATOM 671 C CA 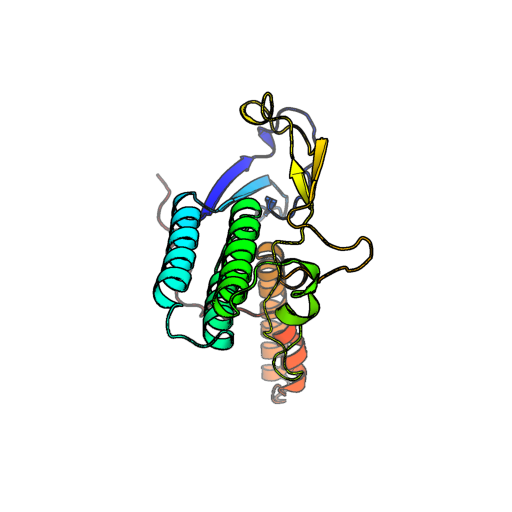. LEU A 1 86 ? -5.308 2.995 -1.508 1.00 75.88 86 LEU A CA 1
ATOM 672 C C . LEU A 1 86 ? -5.133 2.177 -2.786 1.00 75.88 86 LEU A C 1
ATOM 674 O O . LEU A 1 86 ? -4.200 2.387 -3.565 1.00 75.88 86 LEU A O 1
ATOM 678 N N . LEU A 1 87 ? -6.027 1.208 -2.974 1.00 74.56 87 LEU A N 1
ATOM 679 C CA . LEU A 1 87 ? -5.898 0.169 -3.999 1.00 74.56 87 LEU A CA 1
ATOM 680 C C . LEU A 1 87 ? -5.644 0.757 -5.399 1.00 74.56 87 LEU A C 1
ATOM 682 O O . LEU A 1 87 ? -4.678 0.372 -6.055 1.00 74.56 87 LEU A O 1
ATOM 686 N N . ASP A 1 88 ? -6.407 1.770 -5.815 1.00 77.94 88 ASP A N 1
ATOM 687 C CA . ASP A 1 88 ? -6.289 2.350 -7.162 1.00 77.94 88 ASP A CA 1
ATOM 688 C C . ASP A 1 88 ? -4.945 3.034 -7.433 1.00 77.94 88 ASP A C 1
ATOM 690 O O . ASP A 1 88 ? -4.372 2.907 -8.522 1.00 77.94 88 ASP A O 1
ATOM 694 N N . ALA A 1 89 ? -4.419 3.793 -6.468 1.00 84.56 89 ALA A N 1
ATOM 695 C CA . ALA A 1 89 ? -3.128 4.448 -6.655 1.00 84.56 89 ALA A CA 1
ATOM 696 C C . ALA A 1 89 ? -1.978 3.447 -6.553 1.00 84.56 89 ALA A C 1
ATOM 698 O O . ALA A 1 89 ? -0.996 3.590 -7.278 1.00 84.56 89 ALA A O 1
ATOM 699 N N . LEU A 1 90 ? -2.112 2.426 -5.701 1.00 87.50 90 LEU A N 1
ATOM 700 C CA . LEU A 1 90 ? -1.133 1.353 -5.547 1.00 87.50 90 LEU A CA 1
ATOM 701 C C . LEU A 1 90 ? -0.989 0.549 -6.842 1.00 87.50 90 LEU A C 1
ATOM 703 O O . LEU A 1 90 ? 0.129 0.376 -7.326 1.00 87.50 90 LEU A O 1
ATOM 707 N N . VAL A 1 91 ? -2.106 0.169 -7.469 1.00 87.75 91 VAL A N 1
ATOM 708 C CA . VAL A 1 91 ? -2.132 -0.502 -8.780 1.00 87.75 91 VAL A CA 1
ATOM 709 C C . VAL A 1 91 ? -1.431 0.335 -9.851 1.00 87.75 91 VAL A C 1
ATOM 711 O O . VAL A 1 91 ? -0.579 -0.157 -10.597 1.00 87.75 91 VAL A O 1
ATOM 714 N N . LYS A 1 92 ? -1.758 1.630 -9.933 1.00 88.50 92 LYS A N 1
ATOM 715 C CA . LYS A 1 92 ? -1.143 2.545 -10.909 1.00 88.50 92 LYS A CA 1
ATOM 716 C C . LYS A 1 92 ? 0.345 2.755 -10.633 1.00 88.50 92 LYS A C 1
ATOM 718 O O . LYS A 1 92 ? 1.129 2.866 -11.575 1.00 88.50 92 LYS A O 1
ATOM 723 N N . ALA A 1 93 ? 0.743 2.836 -9.368 1.00 90.50 93 ALA A N 1
ATOM 724 C CA . ALA A 1 93 ? 2.129 3.033 -8.973 1.00 90.50 93 ALA A CA 1
ATOM 725 C C . ALA A 1 93 ? 2.989 1.789 -9.245 1.00 90.50 93 ALA A C 1
ATOM 727 O O . ALA A 1 93 ? 4.059 1.928 -9.837 1.00 90.50 93 ALA A O 1
ATOM 728 N N . GLU A 1 94 ? 2.497 0.586 -8.930 1.00 91.19 94 GLU A N 1
ATOM 729 C CA . GLU A 1 94 ? 3.185 -0.679 -9.223 1.00 91.19 94 GLU A CA 1
ATOM 730 C C . GLU A 1 94 ? 3.423 -0.831 -10.734 1.00 91.19 94 GLU A C 1
ATOM 732 O O . GLU A 1 94 ? 4.548 -1.088 -11.171 1.00 91.19 94 GLU A O 1
ATOM 737 N N . ASN A 1 95 ? 2.403 -0.537 -11.550 1.00 91.19 95 ASN A N 1
ATOM 738 C CA . ASN A 1 95 ? 2.523 -0.507 -13.010 1.00 91.19 95 ASN A CA 1
ATOM 739 C C . ASN A 1 95 ? 3.589 0.483 -13.506 1.00 91.19 95 ASN A C 1
ATOM 741 O O . ASN A 1 95 ? 4.342 0.175 -14.436 1.00 91.19 95 ASN A O 1
ATOM 745 N N . LYS A 1 96 ? 3.690 1.672 -12.900 1.00 91.88 96 LYS A N 1
ATOM 746 C CA . LYS A 1 96 ? 4.713 2.667 -13.265 1.00 91.88 96 LYS A CA 1
ATOM 747 C C . LYS A 1 96 ? 6.122 2.193 -12.918 1.00 91.88 96 LYS A C 1
ATOM 749 O O . LYS A 1 96 ? 7.022 2.366 -13.737 1.00 91.88 96 LYS A O 1
ATOM 754 N N . ILE A 1 97 ? 6.313 1.569 -11.754 1.00 92.44 97 ILE A N 1
ATOM 755 C CA . ILE A 1 97 ? 7.610 1.008 -11.351 1.00 92.44 97 ILE A CA 1
ATOM 756 C C . ILE A 1 97 ? 8.022 -0.133 -12.289 1.00 92.44 97 ILE A C 1
ATOM 758 O O . ILE A 1 97 ? 9.146 -0.133 -12.789 1.00 92.44 97 ILE A O 1
ATOM 762 N N . GLN A 1 98 ? 7.110 -1.050 -12.624 1.00 91.88 98 GLN A N 1
ATOM 763 C CA . GLN A 1 98 ? 7.391 -2.093 -13.617 1.00 91.88 98 GLN A CA 1
ATOM 764 C C . GLN A 1 98 ? 7.725 -1.504 -14.989 1.00 91.88 98 GLN A C 1
ATOM 766 O O . GLN A 1 98 ? 8.673 -1.935 -15.641 1.00 91.88 98 GLN A O 1
ATOM 771 N N . THR A 1 99 ? 6.969 -0.498 -15.432 1.00 91.44 99 THR A N 1
ATOM 772 C CA . THR A 1 99 ? 7.197 0.168 -16.721 1.00 91.44 99 THR A CA 1
ATOM 773 C C . THR A 1 99 ? 8.546 0.886 -16.758 1.00 91.44 99 THR A C 1
ATOM 775 O O . THR A 1 99 ? 9.199 0.887 -17.797 1.00 91.44 99 THR A O 1
ATOM 778 N N . CYS A 1 100 ? 9.003 1.444 -15.635 1.00 91.88 100 CYS A N 1
ATOM 779 C CA . CYS A 1 100 ? 10.335 2.032 -15.513 1.00 91.88 100 CYS A CA 1
ATOM 780 C C . CYS A 1 100 ? 11.441 0.995 -15.776 1.00 91.88 100 CYS A C 1
ATOM 782 O O . CYS A 1 100 ? 12.327 1.243 -16.592 1.00 91.88 100 CYS A O 1
ATOM 784 N N . VAL A 1 101 ? 11.343 -0.195 -15.172 1.00 91.56 101 VAL A N 1
ATOM 785 C CA . VAL A 1 101 ? 12.289 -1.302 -15.415 1.00 91.56 101 VAL A CA 1
ATOM 786 C C . VAL A 1 101 ? 12.252 -1.752 -16.880 1.00 91.56 101 VAL A C 1
ATOM 788 O O . VAL A 1 101 ? 13.297 -1.909 -17.507 1.00 91.56 101 VAL A O 1
ATOM 791 N N . LYS A 1 102 ? 11.050 -1.889 -17.453 1.00 91.69 102 LYS A N 1
ATOM 792 C CA . LYS A 1 102 ? 10.839 -2.223 -18.872 1.00 91.69 102 LYS A CA 1
ATOM 793 C C . LYS A 1 102 ? 11.535 -1.217 -19.806 1.00 91.69 102 LYS A C 1
ATOM 795 O O . LYS A 1 102 ? 12.307 -1.604 -20.681 1.00 91.69 102 LYS A O 1
ATOM 800 N N . ILE A 1 103 ? 11.333 0.085 -19.577 1.00 91.00 103 ILE A N 1
ATOM 801 C CA . ILE A 1 103 ? 11.981 1.163 -20.348 1.00 91.00 103 ILE A CA 1
ATOM 802 C C . ILE A 1 103 ? 13.505 1.117 -20.204 1.00 91.00 103 ILE A C 1
ATOM 804 O O . ILE A 1 103 ? 14.200 1.280 -21.202 1.00 91.00 103 ILE A O 1
ATOM 808 N N . GLY A 1 104 ? 14.024 0.846 -19.004 1.00 87.94 104 GLY A N 1
ATOM 809 C CA . GLY A 1 104 ? 15.466 0.709 -18.784 1.00 87.94 104 GLY A CA 1
ATOM 810 C C . GLY A 1 104 ? 16.111 -0.434 -19.579 1.00 87.94 104 GLY A C 1
ATOM 811 O O . GLY A 1 104 ? 17.294 -0.364 -19.888 1.00 87.94 104 GLY A O 1
ATOM 812 N N . LEU A 1 105 ? 15.335 -1.456 -19.953 1.00 89.00 105 LEU A N 1
ATOM 813 C CA . LEU A 1 105 ? 15.752 -2.574 -20.812 1.00 89.00 105 LEU A CA 1
ATOM 814 C C . LEU A 1 105 ? 15.370 -2.375 -22.291 1.00 89.00 105 LEU A C 1
ATOM 816 O O . LEU A 1 105 ? 15.430 -3.318 -23.078 1.00 89.00 105 LEU A O 1
ATOM 820 N N . ASN A 1 106 ? 14.950 -1.162 -22.667 1.00 88.75 106 ASN A N 1
ATOM 821 C CA . ASN A 1 106 ? 14.532 -0.786 -24.018 1.00 88.75 106 ASN A CA 1
ATOM 822 C C . ASN A 1 106 ? 13.466 -1.722 -24.630 1.00 88.75 106 ASN A C 1
ATOM 824 O O . ASN A 1 106 ? 13.486 -2.046 -25.816 1.00 88.75 106 ASN A O 1
ATOM 828 N N . SER A 1 107 ? 12.526 -2.204 -23.814 1.00 89.06 107 SER A N 1
ATOM 829 C CA . SER A 1 107 ? 11.436 -3.066 -24.272 1.00 89.06 107 SER A CA 1
ATOM 830 C C . SER A 1 107 ? 10.216 -2.899 -23.379 1.00 89.06 107 SER A C 1
ATOM 832 O O . SER A 1 107 ? 10.332 -2.887 -22.163 1.00 89.06 107 SER A O 1
ATOM 834 N N . LYS A 1 108 ? 9.016 -2.828 -23.960 1.00 85.69 108 LYS A N 1
ATOM 835 C CA . LYS A 1 108 ? 7.743 -2.809 -23.207 1.00 85.69 108 LYS A CA 1
ATOM 836 C C . LYS A 1 108 ? 6.877 -4.048 -23.445 1.00 85.69 108 LYS A C 1
ATOM 838 O O . LYS A 1 108 ? 5.751 -4.107 -22.964 1.00 85.69 108 LYS A O 1
ATOM 843 N N . MET A 1 109 ? 7.390 -5.028 -24.184 1.00 85.75 109 MET A N 1
ATOM 844 C CA . MET A 1 109 ? 6.607 -6.155 -24.685 1.00 85.75 109 MET A CA 1
ATOM 845 C C . MET A 1 109 ? 6.226 -7.129 -23.548 1.00 85.75 109 MET A C 1
ATOM 847 O O . MET A 1 109 ? 7.136 -7.680 -22.929 1.00 85.75 109 MET A O 1
ATOM 851 N N . PRO A 1 110 ? 4.930 -7.378 -23.267 1.00 82.19 110 PRO A N 1
ATOM 852 C CA . PRO A 1 110 ? 4.499 -8.178 -22.114 1.00 82.19 110 PRO A CA 1
ATOM 853 C C . PRO A 1 110 ? 5.127 -9.581 -21.990 1.00 82.19 110 PRO A C 1
ATOM 855 O O . PRO A 1 110 ? 5.593 -9.892 -20.896 1.00 82.19 110 PRO A O 1
ATOM 858 N N . PRO A 1 111 ? 5.269 -10.387 -23.064 1.00 85.00 111 PRO A N 1
ATOM 859 C CA . PRO A 1 111 ? 5.850 -11.732 -22.975 1.00 85.00 111 PRO A CA 1
ATOM 860 C C . PRO A 1 111 ? 7.319 -11.764 -22.537 1.00 85.00 111 PRO A C 1
ATOM 862 O O . PRO A 1 111 ? 7.781 -12.763 -22.000 1.00 85.00 111 PRO A O 1
ATOM 865 N N . ARG A 1 112 ? 8.073 -10.671 -22.735 1.00 88.62 112 ARG A N 1
ATOM 866 C CA . ARG A 1 112 ? 9.475 -10.572 -22.283 1.00 88.62 112 ARG A CA 1
ATOM 867 C C . ARG A 1 112 ? 9.599 -10.291 -20.788 1.00 88.62 112 ARG A C 1
ATOM 869 O O . ARG A 1 112 ? 10.689 -10.390 -20.235 1.00 88.62 112 ARG A O 1
ATOM 876 N N . PHE A 1 113 ? 8.500 -9.903 -20.150 1.00 89.00 113 PHE A N 1
ATOM 877 C CA . PHE A 1 113 ? 8.460 -9.515 -18.749 1.00 89.00 113 PHE A CA 1
ATOM 878 C C . PHE A 1 113 ? 7.387 -10.309 -18.006 1.00 89.00 113 PHE A C 1
ATOM 880 O O . PHE A 1 113 ? 6.431 -9.707 -17.498 1.00 89.00 113 PHE A O 1
ATOM 887 N N . PRO A 1 114 ? 7.527 -11.647 -17.935 1.00 88.44 114 PRO A N 1
ATOM 888 C CA . PRO A 1 114 ? 6.635 -12.451 -17.123 1.00 88.44 114 PRO A CA 1
ATOM 889 C C . PRO A 1 114 ? 6.747 -12.013 -15.653 1.00 88.44 114 PRO A C 1
ATOM 891 O O . PRO A 1 114 ? 7.816 -11.556 -15.225 1.00 88.44 114 PRO A O 1
ATOM 894 N N . PRO A 1 115 ? 5.678 -12.158 -14.848 1.00 87.69 115 PRO A N 1
ATOM 895 C CA . PRO A 1 115 ? 5.670 -11.698 -13.461 1.00 87.69 115 PRO A CA 1
ATOM 896 C C . PRO A 1 115 ? 6.857 -12.212 -12.638 1.00 87.69 115 PRO A C 1
ATOM 898 O O . PRO A 1 115 ? 7.399 -11.475 -11.817 1.00 87.69 115 PRO A O 1
ATOM 901 N N . VAL A 1 116 ? 7.316 -13.436 -12.911 1.00 88.62 116 VAL A N 1
ATOM 902 C CA . VAL A 1 116 ? 8.464 -14.064 -12.242 1.00 88.62 116 VAL A CA 1
ATOM 903 C C . VAL A 1 116 ? 9.702 -13.160 -12.186 1.00 88.62 116 VAL A C 1
ATOM 905 O O . VAL A 1 116 ? 10.329 -13.102 -11.137 1.00 88.62 116 VAL A O 1
ATOM 908 N N . VAL A 1 117 ? 10.005 -12.373 -13.229 1.00 90.12 117 VAL A N 1
ATOM 909 C CA . VAL A 1 117 ? 11.162 -11.448 -13.267 1.00 90.12 117 VAL A CA 1
ATOM 910 C C . VAL A 1 117 ? 11.080 -10.376 -12.173 1.00 90.12 117 VAL A C 1
ATOM 912 O O . VAL A 1 117 ? 12.091 -9.952 -11.614 1.00 90.12 117 VAL A O 1
ATOM 915 N N . PHE A 1 118 ? 9.866 -9.936 -11.846 1.00 91.12 118 PHE A N 1
ATOM 916 C CA . PHE A 1 118 ? 9.631 -8.867 -10.882 1.00 91.12 118 PHE A CA 1
ATOM 917 C C . PHE A 1 118 ? 9.538 -9.370 -9.438 1.00 91.12 118 PHE A C 1
ATOM 919 O O . PHE A 1 118 ? 10.095 -8.731 -8.546 1.00 91.12 118 PHE A O 1
ATOM 926 N N . TYR A 1 119 ? 8.844 -10.486 -9.195 1.00 91.69 119 TYR A N 1
ATOM 927 C CA . TYR A 1 119 ? 8.481 -10.916 -7.832 1.00 91.69 119 TYR A CA 1
ATOM 928 C C . TYR A 1 119 ? 9.398 -11.979 -7.238 1.00 91.69 119 TYR A C 1
ATOM 930 O O . TYR A 1 119 ? 9.337 -12.208 -6.032 1.00 91.69 119 TYR A O 1
ATOM 938 N N . THR A 1 120 ? 10.250 -12.627 -8.037 1.00 91.25 120 THR A N 1
ATOM 939 C CA . THR A 1 120 ? 11.218 -13.576 -7.475 1.00 91.25 120 THR A CA 1
ATOM 940 C C . THR A 1 120 ? 12.114 -12.889 -6.438 1.00 91.25 120 THR A C 1
ATOM 942 O O . THR A 1 120 ? 12.553 -11.755 -6.664 1.00 91.25 120 THR A O 1
ATOM 945 N N . PRO A 1 121 ? 12.386 -13.536 -5.288 1.00 92.31 121 PRO A N 1
ATOM 946 C CA . PRO A 1 121 ? 13.311 -13.016 -4.292 1.00 92.31 121 PRO A CA 1
ATOM 947 C C . PRO A 1 121 ? 14.684 -12.720 -4.892 1.00 92.31 121 PRO A C 1
ATOM 949 O O . PRO A 1 121 ? 15.147 -13.399 -5.810 1.00 92.31 121 PRO A O 1
ATOM 952 N N . LYS A 1 122 ? 15.375 -11.734 -4.321 1.00 90.62 122 LYS A N 1
ATOM 953 C CA . LYS A 1 122 ? 16.709 -11.319 -4.790 1.00 90.62 122 LYS A CA 1
ATOM 954 C C . LYS A 1 122 ? 17.762 -12.404 -4.635 1.00 90.62 122 LYS A C 1
ATOM 956 O O . LYS A 1 122 ? 18.706 -12.459 -5.412 1.00 90.62 122 LYS A O 1
ATOM 961 N N . GLU A 1 123 ? 17.566 -13.272 -3.653 1.00 91.25 123 GLU A N 1
ATOM 962 C CA . GLU A 1 123 ? 18.397 -14.448 -3.393 1.00 91.25 123 GLU A CA 1
ATOM 963 C C . GLU A 1 123 ? 18.355 -15.452 -4.554 1.00 91.25 123 GLU A C 1
ATOM 965 O O . GLU A 1 123 ? 19.317 -16.178 -4.768 1.00 91.25 123 GLU A O 1
ATOM 970 N N . LEU A 1 124 ? 17.276 -15.447 -5.346 1.00 92.69 124 LEU A N 1
ATOM 971 C CA . LEU A 1 124 ? 17.089 -16.305 -6.519 1.00 92.69 124 LEU A CA 1
ATOM 972 C C . LEU A 1 124 ? 17.340 -15.561 -7.844 1.00 92.69 124 LEU A C 1
ATOM 974 O O . LEU A 1 124 ? 16.954 -16.041 -8.905 1.00 92.69 124 LEU A O 1
ATOM 978 N N . GLY A 1 125 ? 17.959 -14.375 -7.796 1.00 88.94 125 GLY A N 1
ATOM 979 C CA . GLY A 1 125 ? 18.272 -13.568 -8.983 1.00 88.94 125 GLY A CA 1
ATOM 980 C C . GLY A 1 125 ? 17.134 -12.668 -9.480 1.00 88.94 125 GLY A C 1
ATOM 981 O O . GLY A 1 125 ? 17.275 -12.022 -10.517 1.00 88.94 125 GLY A O 1
ATOM 982 N N . GLY A 1 126 ? 16.023 -12.594 -8.745 1.00 91.25 126 GLY A N 1
ATOM 983 C CA . GLY A 1 126 ? 14.896 -11.719 -9.051 1.00 91.25 126 GLY A CA 1
ATOM 984 C C . GLY A 1 126 ? 15.036 -10.288 -8.540 1.00 91.25 126 GLY A C 1
ATOM 985 O O . GLY A 1 126 ? 15.977 -9.929 -7.829 1.00 91.25 126 GLY A O 1
ATOM 986 N N . LEU A 1 127 ? 14.051 -9.447 -8.860 1.00 92.00 127 LEU A N 1
ATOM 987 C CA . LEU A 1 127 ? 14.000 -8.071 -8.358 1.00 92.00 127 LEU A CA 1
ATOM 988 C C . LEU A 1 127 ? 13.425 -7.958 -6.935 1.00 92.00 127 LEU A C 1
ATOM 990 O O . LEU A 1 127 ? 13.775 -7.024 -6.207 1.00 92.00 127 LEU A O 1
ATOM 994 N N . GLY A 1 128 ? 12.578 -8.902 -6.520 1.00 92.06 128 GLY A N 1
ATOM 995 C CA . GLY A 1 128 ? 11.939 -8.924 -5.204 1.00 92.06 128 GLY A CA 1
ATOM 996 C C . GLY A 1 128 ? 10.961 -7.770 -4.977 1.00 92.06 128 GLY A C 1
ATOM 997 O O . GLY A 1 128 ? 10.961 -7.174 -3.899 1.00 92.06 128 GLY A O 1
ATOM 998 N N . ILE A 1 129 ? 10.172 -7.404 -5.991 1.00 93.25 129 ILE A N 1
ATOM 999 C CA . ILE A 1 129 ? 9.078 -6.434 -5.848 1.00 93.25 129 ILE A CA 1
ATOM 1000 C C . ILE A 1 129 ? 8.013 -7.026 -4.919 1.00 93.25 129 ILE A C 1
ATOM 1002 O O . ILE A 1 129 ? 7.604 -8.168 -5.095 1.00 93.25 129 ILE A O 1
ATOM 1006 N N . LEU A 1 130 ? 7.533 -6.248 -3.950 1.00 91.44 130 LEU A N 1
ATOM 1007 C CA . LEU A 1 130 ? 6.336 -6.590 -3.181 1.00 91.44 130 LEU A CA 1
ATOM 1008 C C . LEU A 1 130 ? 5.088 -6.174 -3.971 1.00 91.44 130 LEU A C 1
ATOM 1010 O O . LEU A 1 130 ? 5.007 -5.030 -4.430 1.00 91.44 130 LEU A O 1
ATOM 1014 N N . SER A 1 131 ? 4.136 -7.098 -4.144 1.00 88.81 131 SER A N 1
ATOM 1015 C CA . SER A 1 131 ? 2.897 -6.835 -4.887 1.00 88.81 131 SER A CA 1
ATOM 1016 C C . SER A 1 131 ? 1.767 -6.394 -3.967 1.00 88.81 131 SER A C 1
ATOM 1018 O O . SER A 1 131 ? 1.548 -6.970 -2.899 1.00 88.81 131 SER A O 1
ATOM 1020 N N . MET A 1 132 ? 1.023 -5.395 -4.430 1.00 83.06 132 MET A N 1
ATOM 1021 C CA . MET A 1 132 ? -0.209 -4.915 -3.801 1.00 83.06 132 MET A CA 1
ATOM 1022 C C . MET A 1 132 ? -1.289 -4.582 -4.851 1.00 83.06 132 MET A C 1
ATOM 1024 O O . MET A 1 132 ? -2.450 -4.379 -4.508 1.00 83.06 132 MET A O 1
ATOM 1028 N N . GLY A 1 133 ? -0.929 -4.548 -6.140 1.00 76.94 133 GLY A N 1
ATOM 1029 C CA . GLY A 1 133 ? -1.802 -4.198 -7.257 1.00 76.94 133 GLY A CA 1
ATOM 1030 C C . GLY A 1 133 ? -2.485 -5.373 -7.966 1.00 76.94 133 GLY A C 1
ATOM 1031 O O . GLY A 1 133 ? -3.381 -5.156 -8.779 1.00 76.94 133 GLY A O 1
ATOM 1032 N N . ARG A 1 134 ? -2.124 -6.628 -7.672 1.00 75.69 134 ARG A N 1
ATOM 1033 C CA . ARG A 1 134 ? -2.880 -7.803 -8.154 1.00 75.69 134 ARG A CA 1
ATOM 1034 C C . ARG A 1 134 ? -4.007 -8.154 -7.197 1.00 75.69 134 ARG A C 1
ATOM 1036 O O . ARG A 1 134 ? -4.003 -9.189 -6.540 1.00 75.69 134 ARG A O 1
ATOM 1043 N N . VAL A 1 135 ? -4.951 -7.233 -7.092 1.00 77.31 135 VAL A N 1
ATOM 1044 C CA . VAL A 1 135 ? -6.151 -7.369 -6.272 1.00 77.31 135 VAL A CA 1
ATOM 1045 C C . VAL A 1 135 ? -7.372 -7.081 -7.132 1.00 77.31 135 VAL A C 1
ATOM 1047 O O . VAL A 1 135 ? -7.315 -6.273 -8.062 1.00 77.31 135 VAL A O 1
ATOM 1050 N N . LEU A 1 136 ? -8.471 -7.765 -6.830 1.00 74.19 136 LEU A N 1
ATOM 1051 C CA . LEU A 1 136 ? -9.774 -7.416 -7.370 1.00 74.19 136 LEU A CA 1
ATOM 1052 C C . LEU A 1 136 ? -10.244 -6.153 -6.661 1.00 74.19 136 LEU A C 1
ATOM 1054 O O . LEU A 1 136 ? -10.475 -6.164 -5.450 1.00 74.19 136 LEU A O 1
ATOM 1058 N N . ILE A 1 137 ? -10.344 -5.061 -7.406 1.00 74.94 137 ILE A N 1
ATOM 1059 C CA . ILE A 1 137 ? -10.796 -3.801 -6.845 1.00 74.94 137 ILE A CA 1
ATOM 1060 C C . ILE A 1 137 ? -12.332 -3.806 -6.872 1.00 74.94 137 ILE A C 1
ATOM 1062 O O . ILE A 1 137 ? -12.931 -3.978 -7.943 1.00 74.94 137 ILE A O 1
ATOM 1066 N N . PRO A 1 138 ? -12.985 -3.638 -5.708 1.00 71.88 138 PRO A N 1
ATOM 1067 C CA . PRO A 1 138 ? -14.433 -3.545 -5.638 1.00 71.88 138 PRO A CA 1
ATOM 1068 C C . PRO A 1 138 ? -14.907 -2.265 -6.332 1.00 71.88 138 PRO A C 1
ATOM 1070 O O . PRO A 1 138 ? -14.471 -1.166 -5.994 1.00 71.88 138 PRO A O 1
ATOM 1073 N N . GLN A 1 139 ? -15.824 -2.404 -7.284 1.00 63.53 139 GLN A N 1
ATOM 1074 C CA . GLN A 1 139 ? -16.433 -1.298 -8.009 1.00 63.53 139 GLN A CA 1
ATOM 1075 C C . GLN A 1 139 ? -17.943 -1.291 -7.750 1.00 63.53 139 GLN A C 1
ATOM 1077 O O . GLN A 1 139 ? -18.651 -2.274 -7.979 1.00 63.53 139 GLN A O 1
ATOM 1082 N N . SER A 1 140 ? -18.440 -0.168 -7.242 1.00 63.47 140 SER A N 1
ATOM 1083 C CA . SER A 1 140 ? -19.870 0.126 -7.165 1.00 63.47 140 SER A CA 1
ATOM 1084 C C . SER A 1 140 ? -20.259 1.110 -8.267 1.00 63.47 140 SER A C 1
ATOM 1086 O O . SER A 1 140 ? -19.405 1.785 -8.851 1.00 63.47 140 SER A O 1
ATOM 1088 N N . ASP A 1 141 ? -21.553 1.175 -8.578 1.00 59.19 141 ASP A N 1
ATOM 1089 C CA . ASP A 1 141 ? -22.069 2.119 -9.565 1.00 59.19 141 ASP A CA 1
ATOM 1090 C C . ASP A 1 141 ? -21.772 3.565 -9.127 1.00 59.19 141 ASP A C 1
ATOM 1092 O O . ASP A 1 141 ? -22.217 4.028 -8.070 1.00 59.19 141 ASP A O 1
ATOM 1096 N N . LEU A 1 142 ? -21.009 4.285 -9.955 1.00 65.62 142 LEU A N 1
ATOM 1097 C CA . LEU A 1 142 ? -20.576 5.664 -9.719 1.00 65.62 142 LEU A CA 1
ATOM 1098 C C . LEU A 1 142 ? -21.753 6.643 -9.572 1.00 65.62 142 LEU A C 1
ATOM 1100 O O . LEU A 1 142 ? -21.570 7.725 -9.008 1.00 65.62 142 LEU A O 1
ATOM 1104 N N . ARG A 1 143 ? -22.946 6.284 -10.070 1.00 58.78 143 ARG A N 1
ATOM 1105 C CA . ARG A 1 143 ? -24.148 7.123 -9.998 1.00 58.78 143 ARG A CA 1
ATOM 1106 C C . ARG A 1 143 ? -24.735 7.191 -8.586 1.00 58.78 143 ARG A C 1
ATOM 1108 O O . ARG A 1 143 ? -25.139 8.271 -8.163 1.00 58.78 143 ARG A O 1
ATOM 1115 N N . TRP A 1 144 ? -24.748 6.074 -7.856 1.00 58.47 144 TRP A N 1
ATOM 1116 C CA . TRP A 1 144 ? -25.352 5.980 -6.516 1.00 58.47 144 TRP A CA 1
ATOM 1117 C C . TRP A 1 144 ? -24.331 5.871 -5.377 1.00 58.47 144 TRP A C 1
ATOM 1119 O O . TRP A 1 144 ? -24.674 6.151 -4.229 1.00 58.47 144 TRP A O 1
ATOM 1129 N N . SER A 1 145 ? -23.062 5.570 -5.680 1.00 62.34 145 SER A N 1
ATOM 1130 C CA . SER A 1 145 ? -21.987 5.446 -4.681 1.00 62.34 145 SER A CA 1
ATOM 1131 C C . SER A 1 145 ? -21.724 6.720 -3.868 1.00 62.34 145 SER A C 1
ATOM 1133 O O . SER A 1 145 ? -21.204 6.645 -2.756 1.00 62.34 145 SER A O 1
ATOM 1135 N N . LYS A 1 146 ? -22.097 7.895 -4.395 1.00 61.59 146 LYS A N 1
ATOM 1136 C CA . LYS A 1 146 ? -21.976 9.188 -3.698 1.00 61.59 146 LYS A CA 1
ATOM 1137 C C . LYS A 1 146 ? -23.106 9.462 -2.700 1.00 61.59 146 LYS A C 1
ATOM 1139 O O . LYS A 1 146 ? -22.931 10.305 -1.828 1.00 61.59 146 LYS A O 1
ATOM 1144 N N . GLN A 1 147 ? -24.259 8.806 -2.849 1.00 53.56 147 GLN A N 1
ATOM 1145 C CA . GLN A 1 147 ? -25.473 9.096 -2.072 1.00 53.56 147 GLN A CA 1
ATOM 1146 C C . GLN A 1 147 ? -25.704 8.091 -0.943 1.00 53.56 147 GLN A C 1
ATOM 1148 O O . GLN A 1 147 ? -26.154 8.472 0.133 1.00 53.56 147 GLN A O 1
ATOM 1153 N N . THR A 1 148 ? -25.377 6.818 -1.159 1.00 59.75 148 THR A N 1
ATOM 1154 C CA . THR A 1 148 ? -25.502 5.758 -0.151 1.00 59.75 148 THR A CA 1
ATOM 1155 C C . THR A 1 148 ? -24.339 4.779 -0.256 1.00 59.75 148 THR A C 1
ATOM 1157 O O . THR A 1 148 ? -23.712 4.638 -1.306 1.00 59.75 148 THR A O 1
ATOM 1160 N N . GLY A 1 149 ? -24.040 4.086 0.847 1.00 57.47 149 GLY A N 1
ATOM 1161 C CA . GLY A 1 149 ? -23.069 2.992 0.879 1.00 57.47 149 GLY A CA 1
ATOM 1162 C C . GLY A 1 149 ? -23.607 1.739 0.190 1.00 57.47 149 GLY A C 1
ATOM 1163 O O . GLY A 1 149 ? -23.740 0.706 0.836 1.00 57.47 149 GLY A O 1
ATOM 1164 N N . VAL A 1 150 ? -23.955 1.837 -1.095 1.00 58.94 150 VAL A N 1
ATOM 1165 C CA . VAL A 1 150 ? -24.365 0.689 -1.909 1.00 58.94 150 VAL A CA 1
ATOM 1166 C C . VAL A 1 150 ? -23.225 -0.334 -1.896 1.00 58.94 150 VAL A C 1
ATOM 1168 O O . VAL A 1 150 ? -22.052 0.030 -2.016 1.00 58.94 150 VAL A O 1
ATOM 1171 N N . GLY A 1 151 ? -23.565 -1.608 -1.686 1.00 62.19 151 GLY A N 1
ATOM 1172 C CA . GLY A 1 151 ? -22.605 -2.710 -1.647 1.00 62.19 151 GLY A CA 1
ATOM 1173 C C . GLY A 1 151 ? -21.759 -2.834 -2.920 1.00 62.19 151 GLY A C 1
ATOM 1174 O O . GLY A 1 151 ? -21.989 -2.168 -3.931 1.00 62.19 151 GLY A O 1
ATOM 1175 N N . VAL A 1 152 ? -20.750 -3.703 -2.872 1.00 64.50 152 VAL A N 1
ATOM 1176 C CA . VAL A 1 152 ? -19.903 -3.990 -4.037 1.00 64.50 152 VAL A CA 1
ATOM 1177 C C . VAL A 1 152 ? -20.731 -4.759 -5.067 1.00 64.50 152 VAL A C 1
ATOM 1179 O O . VAL A 1 152 ? -21.140 -5.883 -4.793 1.00 64.50 152 VAL A O 1
ATOM 1182 N N . ALA A 1 153 ? -20.984 -4.153 -6.229 1.00 70.25 153 ALA A N 1
ATOM 1183 C CA . ALA A 1 153 ? -21.773 -4.766 -7.301 1.00 70.25 153 ALA A CA 1
ATOM 1184 C C . ALA A 1 153 ? -20.894 -5.530 -8.304 1.00 70.25 153 ALA A C 1
ATOM 1186 O O . ALA A 1 153 ? -21.279 -6.592 -8.787 1.00 70.25 153 ALA A O 1
ATOM 1187 N N . 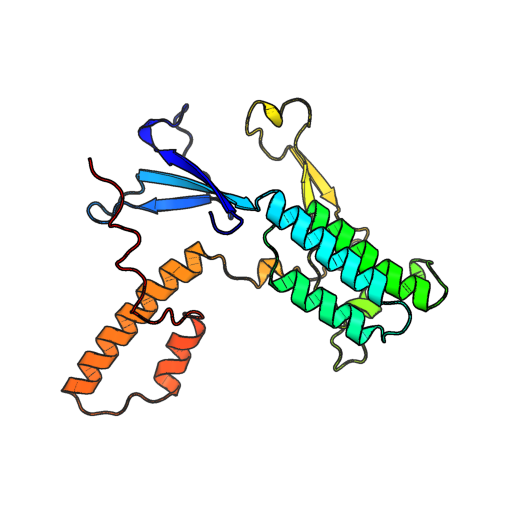HIS A 1 154 ? -19.699 -5.010 -8.596 1.00 73.62 154 HIS A N 1
ATOM 1188 C CA . HIS A 1 154 ? -18.774 -5.583 -9.568 1.00 73.62 154 HIS A CA 1
ATOM 1189 C C . HIS A 1 154 ? -17.340 -5.585 -9.033 1.00 73.62 154 HIS A C 1
ATOM 1191 O O . HIS A 1 154 ? -16.974 -4.786 -8.173 1.00 73.62 154 HIS A O 1
ATOM 1197 N N . PHE A 1 155 ? -16.508 -6.470 -9.572 1.00 73.44 155 PHE A N 1
ATOM 1198 C CA . PHE A 1 155 ? -15.068 -6.473 -9.338 1.00 73.44 155 PHE A CA 1
ATOM 1199 C C . PHE A 1 155 ? -14.353 -6.239 -10.661 1.00 73.44 155 PHE A C 1
ATOM 1201 O O . PHE A 1 155 ? -14.723 -6.833 -11.673 1.00 73.44 155 PHE A O 1
ATOM 1208 N N . HIS A 1 156 ? -13.316 -5.405 -10.646 1.00 77.75 156 HIS A N 1
ATOM 1209 C CA . HIS A 1 156 ? -12.404 -5.272 -11.777 1.00 77.75 156 HIS A CA 1
ATOM 1210 C C . HIS A 1 156 ? -11.001 -5.732 -11.383 1.00 77.75 156 HIS A C 1
ATOM 1212 O O . HIS A 1 156 ? -10.567 -5.565 -10.241 1.00 77.75 156 HIS A O 1
ATOM 1218 N N . ALA A 1 157 ? -10.291 -6.346 -12.327 1.00 74.69 157 ALA A N 1
ATOM 1219 C CA . ALA A 1 157 ? -8.918 -6.777 -12.106 1.00 74.69 157 ALA A CA 1
ATOM 1220 C C . ALA A 1 157 ? -7.979 -5.561 -12.077 1.00 74.69 157 ALA A C 1
ATOM 1222 O O . ALA A 1 157 ? -7.981 -4.756 -13.008 1.00 74.69 157 ALA A O 1
ATOM 1223 N N . GLY A 1 158 ? -7.158 -5.436 -11.028 1.00 73.56 158 GLY A N 1
ATOM 1224 C CA . GLY A 1 158 ? -6.193 -4.338 -10.913 1.00 73.56 158 GLY A CA 1
ATOM 1225 C C . GLY A 1 158 ? -5.075 -4.386 -11.965 1.00 73.56 158 GLY A C 1
ATOM 1226 O O . GLY A 1 158 ? -4.747 -3.368 -12.571 1.00 73.56 158 GLY A O 1
ATOM 1227 N N . MET A 1 159 ? -4.499 -5.562 -12.234 1.00 76.12 159 MET A N 1
ATOM 1228 C CA . MET A 1 159 ? -3.506 -5.758 -13.300 1.00 76.12 159 MET A CA 1
ATOM 1229 C C . MET A 1 159 ? -3.795 -7.033 -14.096 1.00 76.12 159 MET A C 1
ATOM 1231 O O . MET A 1 159 ? -4.268 -8.005 -13.505 1.00 76.12 159 MET A O 1
ATOM 1235 N N . PRO A 1 160 ? -3.472 -7.067 -15.403 1.00 70.00 160 PRO A N 1
ATOM 1236 C CA . PRO A 1 160 ? -3.608 -8.280 -16.198 1.00 70.00 160 PRO A CA 1
ATOM 1237 C C . PRO A 1 160 ? -2.623 -9.354 -15.709 1.00 70.00 160 PRO A C 1
ATOM 1239 O O . PRO A 1 160 ? -1.451 -9.069 -15.440 1.00 70.00 160 PRO A O 1
ATOM 1242 N N . HIS A 1 161 ? -3.099 -10.591 -15.602 1.00 68.38 161 HIS A N 1
ATOM 1243 C CA . HIS A 1 161 ? -2.298 -11.781 -15.313 1.00 68.38 161 HIS A CA 1
ATOM 1244 C C . HIS A 1 161 ? -2.884 -12.988 -16.049 1.00 68.38 161 HIS A C 1
ATOM 1246 O O . HIS A 1 161 ? -4.064 -12.962 -16.403 1.00 68.38 161 HIS A O 1
ATOM 1252 N N . GLU A 1 162 ? -2.066 -14.015 -16.269 1.00 70.00 162 GLU A N 1
ATOM 1253 C CA . GLU A 1 162 ? -2.548 -15.317 -16.736 1.00 70.00 162 GLU A CA 1
ATOM 1254 C C . GLU A 1 162 ? -3.418 -15.975 -15.655 1.00 70.00 162 GLU A C 1
ATOM 1256 O O . GLU A 1 162 ? -3.170 -15.783 -14.463 1.00 70.00 162 GLU A O 1
ATOM 1261 N N . GLU A 1 163 ? -4.447 -16.710 -16.086 1.00 59.91 163 GLU A N 1
ATOM 1262 C CA . GLU A 1 163 ? -5.629 -17.071 -15.284 1.00 59.91 163 GLU A CA 1
ATOM 1263 C C . GLU A 1 163 ? -5.339 -17.934 -14.038 1.00 59.91 163 GLU A C 1
ATOM 1265 O O . GLU A 1 163 ? -6.154 -17.943 -13.121 1.00 59.91 163 GLU A O 1
ATOM 1270 N N . ASP A 1 164 ? -4.145 -18.530 -13.919 1.00 63.09 164 ASP A N 1
ATOM 1271 C CA . ASP A 1 164 ? -3.777 -19.430 -12.812 1.00 63.09 164 ASP A CA 1
ATOM 1272 C C . ASP A 1 164 ? -2.583 -18.960 -11.956 1.00 63.09 164 ASP A C 1
ATOM 1274 O O . ASP A 1 164 ? -2.159 -19.653 -11.025 1.00 63.09 164 ASP A O 1
ATOM 1278 N N . GLN A 1 165 ? -2.014 -17.776 -12.220 1.00 69.31 165 GLN A N 1
ATOM 1279 C CA . GLN A 1 165 ? -0.838 -17.302 -11.480 1.00 69.31 165 GLN A CA 1
ATOM 1280 C C . GLN A 1 165 ? -1.213 -16.333 -10.350 1.00 69.31 165 GLN A C 1
ATOM 1282 O O . GLN A 1 165 ? -1.127 -15.109 -10.480 1.00 69.31 165 GLN A O 1
ATOM 1287 N N . LEU A 1 166 ? -1.569 -16.889 -9.190 1.00 74.00 166 LEU A N 1
ATOM 1288 C CA . LEU A 1 166 ? -1.839 -16.102 -7.985 1.00 74.00 166 LEU A CA 1
ATOM 1289 C C . LEU A 1 166 ? -0.538 -15.567 -7.376 1.00 74.00 166 LEU A C 1
ATOM 1291 O O . LEU A 1 166 ? 0.280 -16.313 -6.839 1.00 74.00 166 LEU A O 1
ATOM 1295 N N . ILE A 1 167 ? -0.360 -14.247 -7.428 1.00 81.88 167 ILE A N 1
ATOM 1296 C CA . ILE A 1 167 ? 0.774 -13.572 -6.789 1.00 81.88 167 ILE A CA 1
ATOM 1297 C C . ILE A 1 167 ? 0.323 -13.054 -5.425 1.00 81.88 167 ILE A C 1
ATOM 1299 O O . ILE A 1 167 ? -0.639 -12.282 -5.365 1.00 81.88 167 ILE A O 1
ATOM 1303 N N . PRO A 1 168 ? 0.987 -13.460 -4.327 1.00 84.06 168 PRO A N 1
ATOM 1304 C CA . PRO A 1 168 ? 0.565 -13.070 -2.992 1.00 84.06 168 PRO A CA 1
ATOM 1305 C C . PRO A 1 168 ? 0.568 -11.551 -2.798 1.00 84.06 168 PRO A C 1
ATOM 1307 O O . PRO A 1 168 ? 1.529 -10.860 -3.139 1.00 84.06 168 PRO A O 1
ATOM 1310 N N . ASN A 1 169 ? -0.517 -11.043 -2.216 1.00 83.50 169 ASN A N 1
ATOM 1311 C CA . ASN A 1 169 ? -0.681 -9.635 -1.880 1.00 83.50 169 ASN A CA 1
ATOM 1312 C C . ASN A 1 169 ? -0.121 -9.357 -0.475 1.00 83.50 169 ASN A C 1
ATOM 1314 O O . ASN A 1 169 ? -0.491 -10.043 0.482 1.00 83.50 169 ASN A O 1
ATOM 1318 N N . LEU A 1 170 ? 0.706 -8.314 -0.341 1.00 84.75 170 LEU A N 1
ATOM 1319 C CA . LEU A 1 170 ? 1.264 -7.857 0.933 1.00 84.75 170 LEU A CA 1
ATOM 1320 C C . LEU A 1 170 ? 0.192 -7.644 2.015 1.00 84.75 170 LEU A C 1
ATOM 1322 O O . LEU A 1 170 ? 0.439 -7.970 3.175 1.00 84.75 170 LEU A O 1
ATOM 1326 N N . TYR A 1 171 ? -1.007 -7.174 1.645 1.00 80.50 171 TYR A N 1
ATOM 1327 C CA . TYR A 1 171 ? -2.103 -6.944 2.593 1.00 80.50 171 TYR A CA 1
ATOM 1328 C C . TYR A 1 171 ? -2.437 -8.172 3.442 1.00 80.50 171 TYR A C 1
ATOM 1330 O O . TYR A 1 171 ? -2.702 -8.057 4.632 1.00 80.50 171 TYR A O 1
ATOM 1338 N N . ARG A 1 172 ? -2.368 -9.370 2.848 1.00 82.19 172 ARG A N 1
ATOM 1339 C CA . ARG A 1 172 ? -2.691 -10.629 3.536 1.00 82.19 172 ARG A CA 1
ATOM 1340 C C . ARG A 1 172 ? -1.681 -10.991 4.624 1.00 82.19 172 ARG A C 1
ATOM 1342 O O . ARG A 1 172 ? -2.018 -11.746 5.529 1.00 82.19 172 ARG A O 1
ATOM 1349 N N . TYR A 1 173 ? -0.468 -10.454 4.542 1.00 85.19 173 TYR A N 1
ATOM 1350 C CA . TYR A 1 173 ? 0.599 -10.680 5.516 1.00 85.19 173 TYR A CA 1
ATOM 1351 C C . TYR A 1 173 ? 0.699 -9.558 6.554 1.00 85.19 173 TYR A C 1
ATOM 1353 O O . TYR A 1 173 ? 1.410 -9.697 7.551 1.00 85.19 173 TYR A O 1
ATOM 1361 N N . LEU A 1 174 ? -0.005 -8.443 6.346 1.00 83.56 174 LEU A N 1
ATOM 1362 C CA . LEU A 1 174 ? -0.061 -7.344 7.295 1.00 83.56 174 LEU A CA 1
ATOM 1363 C C . LEU A 1 174 ? -1.216 -7.565 8.267 1.00 83.56 174 LEU A C 1
ATOM 1365 O O . LEU A 1 174 ? -2.385 -7.516 7.903 1.00 83.56 174 LEU A O 1
ATOM 1369 N N . GLN A 1 175 ? -0.886 -7.766 9.542 1.00 83.00 175 GLN A N 1
ATOM 1370 C CA . GLN A 1 175 ? -1.912 -7.835 10.574 1.00 83.00 175 GLN A CA 1
ATOM 1371 C C . GLN A 1 175 ? -2.571 -6.450 10.772 1.00 83.00 175 GLN A C 1
ATOM 1373 O O . GLN A 1 175 ? -1.838 -5.473 11.003 1.00 83.00 175 GLN A O 1
ATOM 1378 N N . PRO A 1 176 ? -3.920 -6.366 10.769 1.00 84.44 176 PRO A N 1
ATOM 1379 C CA . PRO A 1 176 ? -4.652 -5.128 11.018 1.00 84.44 176 PRO A CA 1
ATOM 1380 C C . PRO A 1 176 ? -4.337 -4.504 12.379 1.00 84.44 176 PRO A C 1
ATOM 1382 O O . PRO A 1 176 ? -4.045 -5.197 13.360 1.00 84.44 176 PRO A O 1
ATOM 1385 N N . TRP A 1 177 ? -4.444 -3.179 12.457 1.00 84.44 177 TRP A N 1
ATOM 1386 C CA . TRP A 1 177 ? -4.168 -2.421 13.680 1.00 84.44 177 TRP A CA 1
ATOM 1387 C C . TRP A 1 177 ? -5.099 -2.781 14.842 1.00 84.44 177 TRP A C 1
ATOM 1389 O O . TRP A 1 177 ? -4.609 -2.960 15.954 1.00 84.44 177 TRP A O 1
ATOM 1399 N N . GLU A 1 178 ? -6.401 -2.968 14.601 1.00 83.62 178 GLU A N 1
ATOM 1400 C CA . GLU A 1 178 ? -7.358 -3.376 15.644 1.00 83.62 178 GLU A CA 1
ATOM 1401 C C . GLU A 1 178 ? -6.930 -4.695 16.305 1.00 83.62 178 GLU A C 1
ATOM 1403 O O . GLU A 1 178 ? -6.787 -4.774 17.527 1.00 83.62 178 GLU A O 1
ATOM 1408 N N . ALA A 1 179 ? -6.598 -5.702 15.492 1.00 84.62 179 ALA A N 1
ATOM 1409 C CA . ALA A 1 179 ? -6.094 -6.982 15.977 1.00 84.62 179 ALA A CA 1
ATOM 1410 C C . ALA A 1 179 ? -4.761 -6.829 16.732 1.00 84.62 179 ALA A C 1
ATOM 1412 O O . ALA A 1 179 ? -4.556 -7.485 17.753 1.00 84.62 179 ALA A O 1
ATOM 1413 N N . LYS A 1 180 ? -3.858 -5.949 16.274 1.00 84.38 180 LYS A N 1
ATOM 1414 C CA . LYS A 1 180 ? -2.600 -5.658 16.984 1.00 84.38 180 LYS A CA 1
ATOM 1415 C C . LYS A 1 180 ? -2.844 -5.022 18.351 1.00 84.38 180 LYS A C 1
ATOM 1417 O O . LYS A 1 180 ? -2.167 -5.402 19.302 1.00 84.38 180 LYS A O 1
ATOM 1422 N N . PHE A 1 181 ? -3.789 -4.090 18.483 1.00 85.50 181 PHE A N 1
ATOM 1423 C CA . PHE A 1 181 ? -4.106 -3.469 19.774 1.00 85.50 181 PHE A CA 1
ATOM 1424 C C . PHE A 1 181 ? -4.710 -4.471 20.757 1.00 85.50 181 PHE A C 1
ATOM 1426 O O . PHE A 1 181 ? -4.276 -4.541 21.909 1.00 85.50 181 PHE A O 1
ATOM 1433 N N . LEU A 1 182 ? -5.654 -5.294 20.293 1.00 85.44 182 LEU A N 1
ATOM 1434 C CA . LEU A 1 182 ? -6.250 -6.357 21.103 1.00 85.44 182 LEU A CA 1
ATOM 1435 C C . LEU A 1 182 ? -5.193 -7.376 21.554 1.00 85.44 182 LEU A C 1
ATOM 1437 O O . LEU A 1 182 ? -5.116 -7.704 22.742 1.00 85.44 182 LEU A O 1
ATOM 1441 N N . ASN A 1 183 ? -4.326 -7.810 20.635 1.00 85.62 183 ASN A N 1
ATOM 1442 C CA . ASN A 1 183 ? -3.226 -8.715 20.957 1.00 85.62 183 ASN A CA 1
ATOM 1443 C C . ASN A 1 183 ? -2.229 -8.079 21.928 1.00 85.62 183 ASN A C 1
ATOM 1445 O O . ASN A 1 183 ? -1.818 -8.735 22.878 1.00 85.62 183 ASN A O 1
ATOM 1449 N N . SER A 1 184 ? -1.878 -6.804 21.744 1.00 86.75 184 SER A N 1
ATOM 1450 C CA . SER A 1 184 ? -0.957 -6.084 22.626 1.00 86.75 184 SER A CA 1
ATOM 1451 C C . SER A 1 184 ? -1.475 -6.055 24.067 1.00 86.75 184 SER A C 1
ATOM 1453 O O . SER A 1 184 ? -0.756 -6.445 24.985 1.00 86.75 184 SER A O 1
ATOM 1455 N N . ASN A 1 185 ? -2.750 -5.707 24.277 1.00 84.56 185 ASN A N 1
ATOM 1456 C CA . ASN A 1 185 ? -3.360 -5.712 25.612 1.00 84.56 185 ASN A CA 1
ATOM 1457 C C . ASN A 1 185 ? -3.293 -7.093 26.278 1.00 84.56 185 ASN A C 1
ATOM 1459 O O . ASN A 1 185 ? -2.939 -7.201 27.455 1.00 84.56 185 ASN A O 1
ATOM 1463 N N . ARG A 1 186 ? -3.589 -8.155 25.520 1.00 85.94 186 ARG A N 1
ATOM 1464 C CA . ARG A 1 186 ? -3.493 -9.537 26.000 1.00 85.94 186 ARG A CA 1
ATOM 1465 C C . ARG A 1 186 ? -2.053 -9.909 26.363 1.00 85.94 186 ARG A C 1
ATOM 1467 O O . ARG A 1 186 ? -1.814 -10.373 27.475 1.00 85.94 186 ARG A O 1
ATOM 1474 N N . VAL A 1 187 ? -1.103 -9.685 25.455 1.00 85.62 187 VAL A N 1
ATOM 1475 C CA . VAL A 1 187 ? 0.313 -10.048 25.634 1.00 85.62 187 VAL A CA 1
ATOM 1476 C C . VAL A 1 187 ? 0.921 -9.310 26.820 1.00 85.62 187 VAL A C 1
ATOM 1478 O O . VAL A 1 187 ? 1.614 -9.921 27.630 1.00 85.62 187 VAL A O 1
ATOM 1481 N N . TRP A 1 188 ? 0.638 -8.015 26.972 1.00 85.19 188 TRP A N 1
ATOM 1482 C CA . TRP A 1 188 ? 1.137 -7.234 28.102 1.00 85.19 188 TRP A CA 1
ATOM 1483 C C . TRP A 1 188 ? 0.512 -7.649 29.436 1.00 85.19 188 TRP A C 1
ATOM 1485 O O . TRP A 1 188 ? 1.202 -7.627 30.456 1.00 85.19 188 TRP A O 1
ATOM 1495 N N . SER A 1 189 ? -0.760 -8.055 29.445 1.00 83.94 189 SER A N 1
ATOM 1496 C CA . SER A 1 189 ? -1.403 -8.611 30.640 1.00 83.94 189 SER A CA 1
ATOM 1497 C C . SER A 1 189 ? -0.756 -9.937 31.053 1.00 83.94 189 SER A C 1
ATOM 1499 O O . SER A 1 189 ? -0.341 -10.093 32.202 1.00 83.94 189 SER A O 1
ATOM 1501 N N . GLU A 1 190 ? -0.567 -10.849 30.097 1.00 84.00 190 GLU A N 1
ATOM 1502 C CA . GLU A 1 190 ? 0.077 -12.147 30.320 1.00 84.00 190 GLU A CA 1
ATOM 1503 C C . GLU A 1 190 ? 1.537 -11.989 30.770 1.00 84.00 190 GLU A C 1
ATOM 1505 O O . GLU A 1 190 ? 1.972 -12.629 31.728 1.00 84.00 190 GLU A O 1
ATOM 1510 N N . TYR A 1 191 ? 2.283 -11.082 30.132 1.00 83.19 191 TYR A N 1
ATOM 1511 C CA . TYR A 1 191 ? 3.642 -10.739 30.540 1.00 83.19 191 TYR A CA 1
ATOM 1512 C C . TYR A 1 191 ? 3.677 -10.179 31.965 1.00 83.19 191 TYR A C 1
ATOM 1514 O O . TYR A 1 191 ? 4.528 -10.572 32.759 1.00 83.19 191 TYR A O 1
ATOM 1522 N N . SER A 1 192 ? 2.733 -9.302 32.326 1.00 84.50 192 SER A N 1
ATOM 1523 C CA . SER A 1 192 ? 2.663 -8.746 33.679 1.00 84.50 192 SER A CA 1
ATOM 1524 C C . SER A 1 192 ? 2.370 -9.810 34.739 1.00 84.50 192 SER A C 1
ATOM 1526 O O . SER A 1 192 ? 2.911 -9.696 35.839 1.00 84.50 192 SER A O 1
ATOM 1528 N N . MET A 1 193 ? 1.539 -10.814 34.439 1.00 83.06 193 MET A N 1
ATOM 1529 C CA . MET A 1 193 ? 1.282 -11.940 35.347 1.00 83.06 193 MET A CA 1
ATOM 1530 C C . MET A 1 193 ? 2.525 -12.816 35.495 1.00 83.06 193 MET A C 1
ATOM 1532 O O . MET A 1 193 ? 3.021 -12.977 36.606 1.00 83.06 193 MET A O 1
ATOM 1536 N N . LYS A 1 194 ? 3.118 -13.248 34.374 1.00 81.94 194 LYS A N 1
ATOM 1537 C CA . LYS A 1 194 ? 4.362 -14.036 34.365 1.00 81.94 194 LYS A CA 1
ATOM 1538 C C . LYS A 1 194 ? 5.496 -13.334 35.112 1.00 81.94 194 LYS A C 1
ATOM 1540 O O . LYS A 1 194 ? 6.270 -13.975 35.814 1.00 81.94 194 LYS A O 1
ATOM 1545 N N . TRP A 1 195 ? 5.582 -12.009 35.003 1.00 75.62 195 TRP A N 1
ATOM 1546 C CA . TRP A 1 195 ? 6.566 -11.223 35.740 1.00 75.62 195 TRP A CA 1
ATOM 1547 C C . TRP A 1 195 ? 6.340 -11.263 37.258 1.00 75.62 195 TRP A C 1
ATOM 1549 O O . TRP A 1 195 ? 7.302 -11.422 38.011 1.00 75.62 195 TRP A O 1
ATOM 1559 N N . LYS A 1 196 ? 5.085 -11.168 37.721 1.00 80.44 196 LYS A N 1
ATOM 1560 C CA . LYS A 1 196 ? 4.745 -11.320 39.146 1.00 80.44 196 LYS A CA 1
ATOM 1561 C C . LYS A 1 196 ? 5.069 -12.731 39.645 1.00 80.44 196 LYS A C 1
ATOM 1563 O O . LYS A 1 196 ? 5.700 -12.859 40.691 1.00 80.44 196 LYS A O 1
ATOM 1568 N N . ASP A 1 197 ? 4.726 -13.757 38.874 1.00 78.81 197 ASP A N 1
ATOM 1569 C CA . ASP A 1 197 ? 4.969 -15.157 39.237 1.00 78.81 197 ASP A CA 1
ATOM 1570 C C . ASP A 1 197 ? 6.465 -15.471 39.335 1.00 78.81 197 ASP A C 1
ATOM 1572 O O . ASP A 1 197 ? 6.914 -16.071 40.313 1.00 78.81 197 ASP A O 1
ATOM 1576 N N . CYS A 1 198 ? 7.273 -15.004 38.378 1.00 72.69 198 CYS A N 1
ATOM 1577 C CA . CYS A 1 198 ? 8.730 -15.143 38.431 1.00 72.69 198 CYS A CA 1
ATOM 1578 C C . CYS A 1 198 ? 9.351 -14.358 39.595 1.00 72.69 198 CYS A C 1
ATOM 1580 O O . CYS A 1 198 ? 10.309 -14.830 40.207 1.00 72.69 198 CYS A O 1
ATOM 1582 N N . ARG A 1 199 ? 8.798 -13.190 39.954 1.00 69.38 199 ARG A N 1
ATOM 1583 C CA . ARG A 1 199 ? 9.254 -12.421 41.123 1.00 69.38 199 ARG A CA 1
ATOM 1584 C C . ARG A 1 199 ? 9.016 -13.175 42.435 1.00 69.38 199 ARG A C 1
ATOM 1586 O O . ARG A 1 199 ? 9.838 -13.067 43.340 1.00 69.38 199 ARG A O 1
ATOM 1593 N N . LEU A 1 200 ? 7.923 -13.933 42.526 1.00 71.50 200 LEU A N 1
ATOM 1594 C CA . LEU A 1 200 ? 7.581 -14.746 43.696 1.00 71.50 200 LEU A CA 1
ATOM 1595 C C . LEU A 1 200 ? 8.373 -16.063 43.750 1.00 71.50 200 LEU A C 1
ATOM 1597 O O . LEU A 1 200 ? 8.830 -16.455 44.818 1.00 71.50 200 LEU A O 1
ATOM 1601 N N . SER A 1 201 ? 8.574 -16.726 42.607 1.00 68.56 201 SER A N 1
ATOM 1602 C CA . SER A 1 201 ? 9.209 -18.053 42.527 1.00 68.56 201 SER A CA 1
ATOM 1603 C C . SER A 1 201 ? 10.736 -18.030 42.324 1.00 68.56 201 SER A C 1
ATOM 1605 O O . SER A 1 201 ? 11.382 -19.064 42.481 1.00 68.56 201 SER A O 1
ATOM 1607 N N . ARG A 1 202 ? 11.330 -16.870 41.989 1.00 55.56 202 ARG A N 1
ATOM 1608 C CA . ARG A 1 202 ? 12.763 -16.642 41.675 1.00 55.56 202 ARG A CA 1
ATOM 1609 C C . ARG A 1 202 ? 13.388 -17.309 40.418 1.00 55.56 202 ARG A C 1
ATOM 1611 O O . ARG A 1 202 ? 14.609 -17.201 40.287 1.00 55.56 202 ARG A O 1
ATOM 1618 N N . PRO A 1 203 ? 12.692 -17.940 39.447 1.00 65.06 203 PRO A N 1
ATOM 1619 C CA . PRO A 1 203 ? 13.323 -18.291 38.180 1.00 65.06 203 PRO A CA 1
ATOM 1620 C C . PRO A 1 203 ? 13.464 -17.051 37.281 1.00 65.06 203 PRO A C 1
ATOM 1622 O O . PRO A 1 203 ? 12.578 -16.199 37.204 1.00 65.06 203 PRO A O 1
ATOM 1625 N N . LEU A 1 204 ? 14.576 -16.975 36.548 1.00 63.47 204 LEU A N 1
ATOM 1626 C CA . LEU A 1 204 ? 14.766 -16.004 35.467 1.00 63.47 204 LEU A CA 1
ATOM 1627 C C . LEU A 1 204 ? 13.805 -16.303 34.305 1.00 63.47 204 LEU A C 1
ATOM 1629 O O . LEU A 1 204 ? 13.663 -17.455 33.886 1.00 63.47 204 LEU A O 1
ATOM 1633 N N . ILE A 1 205 ? 13.201 -15.263 33.725 1.00 64.44 205 ILE A N 1
ATOM 1634 C CA . ILE A 1 205 ? 12.387 -15.394 32.510 1.00 64.44 205 ILE A CA 1
ATOM 1635 C C . ILE A 1 205 ? 13.323 -15.684 31.329 1.00 64.44 205 ILE A C 1
ATOM 1637 O O . ILE A 1 205 ? 14.094 -14.826 30.904 1.00 64.44 205 ILE A O 1
ATOM 1641 N N . ARG A 1 206 ? 13.265 -16.903 30.784 1.00 72.69 206 ARG A N 1
ATOM 1642 C CA . ARG A 1 206 ? 14.071 -17.299 29.618 1.00 72.69 206 ARG A CA 1
ATOM 1643 C C . ARG A 1 206 ? 13.500 -16.712 28.327 1.00 72.69 206 ARG A C 1
ATOM 1645 O O . ARG A 1 206 ? 12.285 -16.645 28.150 1.00 72.69 206 ARG A O 1
ATOM 1652 N N . LEU A 1 207 ? 14.379 -16.402 27.371 1.00 64.88 207 LEU A N 1
ATOM 1653 C CA . LEU A 1 207 ? 14.005 -15.871 26.053 1.00 64.88 207 LEU A CA 1
ATOM 1654 C C . LEU A 1 207 ? 13.018 -16.783 25.299 1.00 64.88 207 LEU A C 1
ATOM 1656 O O . LEU A 1 207 ? 12.140 -16.288 24.605 1.00 64.88 207 LEU A O 1
ATOM 1660 N N . ALA A 1 208 ? 13.084 -18.102 25.501 1.00 64.06 208 ALA A N 1
ATOM 1661 C CA . ALA A 1 208 ? 12.123 -19.050 24.932 1.00 64.06 208 ALA A CA 1
ATOM 1662 C C . ALA A 1 208 ? 10.671 -18.791 25.390 1.00 64.06 208 ALA A C 1
ATOM 1664 O O . ALA A 1 208 ? 9.751 -18.858 24.580 1.00 64.06 208 ALA A O 1
ATOM 1665 N N . ALA A 1 209 ? 10.467 -18.415 26.659 1.00 61.97 209 ALA A N 1
ATOM 1666 C CA . ALA A 1 209 ? 9.149 -18.058 27.187 1.00 61.97 209 ALA A CA 1
ATOM 1667 C C . ALA A 1 209 ? 8.657 -16.695 26.661 1.00 61.97 209 ALA A C 1
ATOM 1669 O O . ALA A 1 209 ? 7.451 -16.460 26.579 1.00 61.97 209 ALA A O 1
ATOM 1670 N N . LEU A 1 210 ? 9.586 -15.811 26.275 1.00 62.91 210 LEU A N 1
ATOM 1671 C CA . LEU A 1 210 ? 9.296 -14.501 25.688 1.00 62.91 210 LEU A CA 1
ATOM 1672 C C . LEU A 1 210 ? 9.081 -14.551 24.177 1.00 62.91 210 LEU A C 1
ATOM 1674 O O . LEU A 1 210 ? 8.313 -13.750 23.661 1.00 62.91 210 LEU A O 1
ATOM 1678 N N . ASN A 1 211 ? 9.700 -15.487 23.460 1.00 60.59 211 ASN A N 1
ATOM 1679 C CA . ASN A 1 211 ? 9.534 -15.618 22.011 1.00 60.59 211 ASN A CA 1
ATOM 1680 C C . ASN A 1 211 ? 8.088 -15.970 21.627 1.00 60.59 211 ASN A C 1
ATOM 1682 O O . ASN A 1 211 ? 7.592 -15.469 20.620 1.00 60.59 211 ASN A O 1
ATOM 1686 N N . LEU A 1 212 ? 7.381 -16.722 22.480 1.00 57.62 212 LEU A N 1
ATOM 1687 C CA . LEU A 1 212 ? 5.941 -16.972 22.340 1.00 57.62 212 LEU A CA 1
ATOM 1688 C C . LEU A 1 212 ? 5.095 -15.695 22.505 1.00 57.62 212 LEU A C 1
ATOM 1690 O O . LEU A 1 212 ? 4.063 -15.555 21.858 1.00 57.62 212 LEU A O 1
ATOM 1694 N N . LEU A 1 213 ? 5.546 -14.744 23.330 1.00 54.06 213 LEU A N 1
ATOM 1695 C CA . LEU A 1 213 ? 4.879 -13.453 23.546 1.00 54.06 213 LEU A CA 1
ATOM 1696 C C . LEU A 1 213 ? 5.253 -12.422 22.464 1.00 54.06 213 LEU A C 1
ATOM 1698 O O . LEU A 1 213 ? 4.413 -11.638 22.027 1.00 54.06 213 LEU A O 1
ATOM 1702 N N . ARG A 1 214 ? 6.503 -12.444 21.986 1.00 46.38 214 ARG A N 1
ATOM 1703 C CA . ARG A 1 214 ? 7.047 -11.517 20.980 1.00 46.38 214 ARG A CA 1
ATOM 1704 C C . ARG A 1 214 ? 6.415 -11.703 19.603 1.00 46.38 214 ARG A C 1
ATOM 1706 O O . ARG A 1 214 ? 6.192 -10.712 18.915 1.00 46.38 214 ARG A O 1
ATOM 1713 N N . ALA A 1 215 ? 6.073 -12.935 19.225 1.00 48.88 215 ALA A N 1
ATOM 1714 C CA . ALA A 1 215 ? 5.332 -13.208 17.991 1.00 48.88 215 ALA A CA 1
ATOM 1715 C C . ALA A 1 215 ? 3.952 -12.514 17.950 1.00 48.88 215 ALA A C 1
ATOM 1717 O O . ALA A 1 215 ? 3.396 -12.319 16.875 1.00 48.88 215 ALA A O 1
ATOM 1718 N N . ALA A 1 216 ? 3.418 -12.103 19.107 1.00 42.62 216 ALA A N 1
ATOM 1719 C CA . ALA A 1 216 ? 2.087 -11.523 19.246 1.00 42.62 216 ALA A CA 1
ATOM 1720 C C . ALA A 1 216 ? 2.067 -10.004 19.535 1.00 42.62 216 ALA A C 1
ATOM 1722 O O . ALA A 1 216 ? 0.991 -9.406 19.502 1.00 42.62 216 ALA A O 1
ATOM 1723 N N . ALA A 1 217 ? 3.213 -9.352 19.779 1.00 41.38 217 ALA A N 1
ATOM 1724 C CA . ALA A 1 217 ? 3.279 -7.918 20.087 1.00 41.38 217 ALA A CA 1
ATOM 1725 C C . ALA A 1 217 ? 4.424 -7.211 19.331 1.00 41.38 217 ALA A C 1
ATOM 1727 O O . ALA A 1 217 ? 5.547 -7.145 19.832 1.00 41.38 217 ALA A O 1
ATOM 1728 N N . PRO A 1 218 ? 4.164 -6.632 18.141 1.00 44.81 218 PRO A N 1
ATOM 1729 C CA . PRO A 1 218 ? 5.184 -5.903 17.387 1.00 44.81 218 PRO A CA 1
ATOM 1730 C C . PRO A 1 218 ? 5.434 -4.467 17.886 1.00 44.81 218 PRO A C 1
ATOM 1732 O O . PRO A 1 218 ? 6.334 -3.812 17.373 1.00 44.81 218 PRO A O 1
ATOM 1735 N N . PHE A 1 219 ? 4.679 -3.954 18.868 1.00 41.00 219 PHE A N 1
ATOM 1736 C CA . PHE A 1 219 ? 4.828 -2.575 19.353 1.00 41.00 219 PHE A CA 1
ATOM 1737 C C . PHE A 1 219 ? 5.071 -2.514 20.866 1.00 41.00 219 PHE A C 1
ATOM 1739 O O . PHE A 1 219 ? 4.171 -2.715 21.680 1.00 41.00 219 PHE A O 1
ATOM 1746 N N . SER A 1 220 ? 6.305 -2.168 21.233 1.00 36.91 220 SER A N 1
ATOM 1747 C CA . SER A 1 220 ? 6.629 -1.584 22.532 1.00 36.91 220 SER A CA 1
ATOM 1748 C C . SER A 1 220 ? 6.344 -0.084 22.448 1.00 36.91 220 SER A C 1
ATOM 1750 O O . SER A 1 220 ? 7.243 0.699 22.149 1.00 36.91 220 SER A O 1
ATOM 1752 N N . VAL A 1 221 ? 5.096 0.340 22.680 1.00 38.09 221 VAL A N 1
ATOM 1753 C CA . VAL A 1 221 ? 4.861 1.744 23.048 1.00 38.09 221 VAL A CA 1
ATOM 1754 C C . VAL A 1 221 ? 5.391 1.897 24.465 1.00 38.09 221 VAL A C 1
ATOM 1756 O O . VAL A 1 221 ? 4.813 1.380 25.422 1.00 38.09 221 VAL A O 1
ATOM 1759 N N . ALA A 1 222 ? 6.538 2.563 24.574 1.00 32.53 222 ALA A N 1
ATOM 1760 C CA . ALA A 1 222 ? 7.077 3.035 25.833 1.00 32.53 222 ALA A CA 1
ATOM 1761 C C . ALA A 1 222 ? 5.970 3.757 26.616 1.00 32.53 222 ALA A C 1
ATOM 1763 O O . ALA A 1 222 ? 5.310 4.675 26.129 1.00 32.53 222 ALA A O 1
ATOM 1764 N N . ARG A 1 223 ? 5.757 3.282 27.838 1.00 35.12 223 ARG A N 1
ATOM 1765 C CA . ARG A 1 223 ? 4.713 3.648 28.800 1.00 35.12 223 ARG A CA 1
ATOM 1766 C C . ARG A 1 223 ? 4.868 5.069 29.381 1.00 35.12 223 ARG A C 1
ATOM 1768 O O . ARG A 1 223 ? 4.698 5.245 30.581 1.00 35.12 223 ARG A O 1
ATOM 1775 N N . GLN A 1 224 ? 5.205 6.078 28.576 1.00 29.94 224 GLN A N 1
ATOM 1776 C CA . GLN A 1 224 ? 5.437 7.442 29.081 1.00 29.94 224 GLN A CA 1
ATOM 1777 C C . GLN A 1 224 ? 4.685 8.579 28.369 1.00 29.94 224 GLN A C 1
ATOM 1779 O O . GLN A 1 224 ? 4.794 9.705 28.829 1.00 29.94 224 GLN A O 1
ATOM 1784 N N . GLY A 1 225 ? 3.872 8.332 27.332 1.00 30.80 225 GLY A N 1
ATOM 1785 C CA . GLY A 1 225 ? 3.237 9.430 26.569 1.00 30.80 225 GLY A CA 1
ATOM 1786 C C . GLY A 1 225 ? 1.706 9.451 26.470 1.00 30.80 225 GLY A C 1
ATOM 1787 O O . GLY A 1 225 ? 1.148 10.423 25.979 1.00 30.80 225 GLY A O 1
ATOM 1788 N N . THR A 1 226 ? 0.984 8.410 26.892 1.00 30.69 226 THR A N 1
ATOM 1789 C CA . THR A 1 226 ? -0.462 8.286 26.592 1.00 30.69 226 THR A CA 1
ATOM 1790 C C . THR A 1 226 ? -1.409 8.790 27.686 1.00 30.69 226 THR A C 1
ATOM 1792 O O . THR A 1 226 ? -2.613 8.572 27.589 1.00 30.69 226 THR A O 1
ATOM 1795 N N . MET A 1 227 ? -0.901 9.506 28.695 1.00 29.84 227 MET A N 1
ATOM 1796 C CA . MET A 1 227 ? -1.733 10.193 29.698 1.00 29.84 227 MET A CA 1
ATOM 1797 C C . MET A 1 227 ? -2.198 11.599 29.265 1.00 29.84 227 MET A C 1
ATOM 1799 O O . MET A 1 227 ? -3.094 12.138 29.901 1.00 29.84 227 MET A O 1
ATOM 1803 N N . GLU A 1 228 ? -1.676 12.187 28.180 1.00 28.64 228 GLU A N 1
ATOM 1804 C CA . GLU A 1 228 ? -2.001 13.587 27.826 1.00 28.64 228 GLU A CA 1
ATOM 1805 C C . GLU A 1 228 ? -3.106 13.767 26.770 1.00 28.64 228 GLU A C 1
ATOM 1807 O O . GLU A 1 228 ? -3.604 14.872 26.586 1.00 28.64 228 GLU A O 1
ATOM 1812 N N . ILE A 1 229 ? -3.588 12.701 26.120 1.00 33.09 229 ILE A N 1
ATOM 1813 C CA . ILE A 1 229 ? -4.622 12.829 25.064 1.00 33.09 229 ILE A CA 1
ATOM 1814 C C . ILE A 1 229 ? -6.059 12.755 25.631 1.00 33.09 229 ILE A C 1
ATOM 1816 O O . ILE A 1 229 ? -7.031 12.983 24.918 1.00 33.09 229 ILE A O 1
ATOM 1820 N N . LEU A 1 230 ? -6.224 12.509 26.935 1.00 30.44 230 LEU A N 1
ATOM 1821 C CA . LEU A 1 230 ? -7.533 12.481 27.613 1.00 30.44 230 LEU A CA 1
ATOM 1822 C C . LEU A 1 230 ? -7.810 13.715 28.495 1.00 30.44 230 LEU A C 1
ATOM 1824 O O . LEU A 1 230 ? -8.798 13.726 29.224 1.00 30.44 230 LEU A O 1
ATOM 1828 N N . GLY A 1 231 ? -6.974 14.757 28.417 1.00 30.05 231 GLY A N 1
ATOM 1829 C CA . GLY A 1 231 ? -7.100 15.975 29.232 1.00 30.05 231 GLY A CA 1
ATOM 1830 C C . GLY A 1 231 ? -7.817 17.161 28.578 1.00 30.05 231 GLY A C 1
ATOM 1831 O O . GLY A 1 231 ? -8.086 18.143 29.259 1.00 30.05 231 GLY A O 1
ATOM 1832 N N . VAL A 1 232 ? -8.151 17.103 27.286 1.00 32.38 232 VAL A N 1
ATOM 1833 C CA . VAL A 1 232 ? -8.817 18.215 26.586 1.00 32.38 232 VAL A CA 1
ATOM 1834 C C . VAL A 1 232 ? -10.132 17.716 26.011 1.00 32.38 232 VAL A C 1
ATOM 1836 O O . VAL A 1 232 ? -10.194 17.347 24.850 1.00 32.38 232 VAL A O 1
ATOM 1839 N N . ILE A 1 233 ? -11.144 17.603 26.870 1.00 34.22 233 ILE A N 1
ATOM 1840 C CA . ILE A 1 233 ? -12.580 17.819 26.613 1.00 34.22 233 ILE A CA 1
ATOM 1841 C C . ILE A 1 233 ? -13.271 17.581 27.960 1.00 34.22 233 ILE A C 1
ATOM 1843 O O . ILE A 1 233 ? -13.464 16.433 28.368 1.00 34.22 233 ILE A O 1
ATOM 1847 N N . LYS A 1 234 ? -13.607 18.681 28.643 1.00 23.64 234 LYS A N 1
ATOM 1848 C CA . LYS A 1 234 ? -14.818 18.899 29.458 1.00 23.64 234 LYS A CA 1
ATOM 1849 C C . LYS A 1 234 ? -14.679 20.179 30.293 1.00 23.64 234 LYS A C 1
ATOM 1851 O O . LYS A 1 234 ? -13.628 20.364 30.901 1.00 23.64 234 LYS A O 1
ATOM 1856 N N . PRO A 1 235 ? -15.827 20.803 30.587 1.00 36.16 235 PRO A N 1
ATOM 1857 C CA . PRO A 1 235 ? -16.615 21.661 29.701 1.00 36.16 235 PRO A CA 1
ATOM 1858 C C . PRO A 1 235 ? -15.966 23.034 29.457 1.00 36.16 235 PRO A C 1
ATOM 1860 O O . PRO A 1 235 ? -15.140 23.463 30.290 1.00 36.16 235 PRO A O 1
#

Sequence (235 aa):
MCGFEVRILPKIQTVGDEQFSLKDAVWSLANAQTKERTAQAFLRASDEGVQQFNNCIRQVLMSSGSTTFSKIVNKWNTALIHTNELLDALVKAENKIQTCVKIGLNSKMPPRFPPVVFYTPKELGGLGILSMGRVLIPQSDLRWSKQTGVGVAHFHAGMPHEEDQLIPNLYRYLQPWEAKFLNSNRVWSEYSMKWKDCRLSRPLIRLAALNLLRAAAPFSVARQGTMEILGVIKP

pLDDT: mean 76.04, std 16.94, range [23.64, 93.25]

Radius of gyration: 22.84 Å; chains: 1; bounding box: 53×41×68 Å

Secondary structure (DSSP, 8-state):
-TTEEEEEEEGGG-SS-------TTEEEEE-TTT--EEEEEEEEE-HHHHHHHHHHHHHHHHTGGGS-HHHHHHHHHHHHHT----HHHHHHHHHHHHHHHHHHTT---GGGS-HHHHHS-GGGTS--PPP-SSSEEEE--TTTTTTS-----EEEESS---TT--PPPGGGGS--HHHHHHHHHHHHHHHHHHHHHHHHH-----HHHHHHHHTT------TTSTTSTTSS---

Foldseek 3Di:
DVQKDKDKAFPVPDDDPDPDDDDLQKDFDADPVVRDRGIIIGIDGDVVLVVVLVVLLVVLLVPPPPDDLLVSLVSQQVSVVPGDDDQQSLLVSVVVSVVSVCVVVVHDDDVVCAVCQACPDVVVVHSNHADAQQDFDFDDDPVCVVPDVDDRPDTDGRDDDDPPDDDDHVVVVDDRPSQQVVLQVVLVVVVVVVVVVCVVVVDDDDVVNCVVSCVRHPDDPPPDPPPPVPPPDDD

Organism: NCBI:txid1052685